Protein AF-0000000081998971 (afdb_homodimer)

InterPro domains:
  IPR010540 Putative ABC-transporter type IV CmpB/TMEM229 [PF06541] (13-150)

Solvent-accessible surface area (backbone atoms only — not comparable to full-atom values): 16836 Å² total; per-residue (Å²): 119,67,49,70,38,73,65,51,72,67,57,51,28,49,54,32,9,53,48,39,46,49,50,43,25,52,51,41,8,50,50,39,26,72,73,66,65,39,67,31,28,48,13,52,46,34,62,64,44,37,57,52,27,10,52,50,40,50,52,51,48,51,49,44,72,71,36,62,87,78,48,53,70,68,58,48,27,51,53,47,32,53,49,49,52,52,49,42,38,53,52,34,52,59,28,45,76,70,64,28,45,75,68,76,31,67,86,49,64,69,38,53,96,23,49,38,45,61,77,46,46,67,56,43,30,54,48,47,44,48,41,46,73,53,47,49,54,47,56,74,33,32,25,40,49,42,61,66,83,63,55,78,75,47,69,76,47,52,82,73,101,119,68,50,71,37,72,65,50,73,66,56,49,28,49,53,30,9,53,50,41,46,48,50,42,25,52,50,41,8,51,49,40,25,71,74,64,63,38,67,32,26,48,13,52,47,34,62,64,44,36,58,52,28,11,52,50,40,51,52,50,47,52,49,43,73,72,35,62,89,78,48,54,70,69,58,48,26,50,53,48,31,53,49,50,51,52,49,41,38,53,51,34,52,59,28,45,76,71,64,28,45,75,68,74,30,69,85,48,66,70,38,54,96,23,50,39,44,59,76,46,46,66,55,43,29,54,47,47,43,46,40,45,72,53,47,48,55,46,56,75,31,30,25,40,50,42,64,67,82,60,55,79,73,45,70,72,48,52,81,75,100

Secondary structure (DSSP, 8-state):
--EEEEPPHHHHHHHHHHHHHHHHHHHHHHHHHHHH--TT-EEEEEHHHHHHHHHHHHHHHHHHHHHTTTS-HHHHHHHHHHHHHHHHHHHHHHHHHTT------TTSTTEETTTEEGGGHHHHHHHHHHIIIIIIHHHHHEEEEE-SSS-HHHHHHTTT-/--EEEEPPHHHHHHHHHHHHHHHHHHHHHHHHHHHH--TT-EEEEEHHHHHHHHHHHHHHHHHHHHHTTTS-HHHHHHHHHHHHHHHHHHHHHHHHHTT------TTSTTEETTTEEGGGHHHHHHHHHHIIIIIIHHHHHEEEEE-SSS-TTHHHHTTT-

Structure (mmCIF, N/CA/C/O backbone):
data_AF-0000000081998971-model_v1
#
loop_
_entity.id
_entity.type
_entity.pdbx_description
1 polymer 'Transmembrane protein 229B'
#
loop_
_atom_site.group_PDB
_atom_site.id
_atom_site.type_symbol
_atom_site.label_atom_id
_atom_site.label_alt_id
_atom_site.label_comp_id
_atom_site.label_asym_id
_atom_site.label_entity_id
_atom_site.label_seq_id
_atom_site.pdbx_PDB_ins_code
_atom_site.Cartn_x
_atom_site.Cartn_y
_atom_site.Cartn_z
_atom_site.occupancy
_atom_site.B_iso_or_equiv
_atom_site.auth_seq_id
_atom_site.auth_comp_id
_atom_site.auth_asym_id
_atom_site.auth_atom_id
_atom_site.pdbx_PDB_model_num
ATOM 1 N N . MET A 1 1 ? -29.149 -12.855 6.176 1 52.45 1 MET A N 1
ATOM 2 C CA . MET A 1 1 ? -28.948 -11.579 5.494 1 52.45 1 MET A CA 1
ATOM 3 C C . MET A 1 1 ? -27.631 -10.938 5.917 1 52.45 1 MET A C 1
ATOM 5 O O . MET A 1 1 ? -27.338 -10.839 7.109 1 52.45 1 MET A O 1
ATOM 9 N N . ALA A 1 2 ? -26.603 -10.798 5.076 1 66.5 2 ALA A N 1
ATOM 10 C CA . ALA A 1 2 ? -25.3 -10.229 5.412 1 66.5 2 ALA A CA 1
ATOM 11 C C . ALA A 1 2 ? -25.438 -8.787 5.892 1 66.5 2 ALA A C 1
ATOM 13 O O . ALA A 1 2 ? -26.21 -8.009 5.326 1 66.5 2 ALA A O 1
ATOM 14 N N . THR A 1 3 ? -25.089 -8.526 7.182 1 82.4 3 THR A N 1
ATOM 15 C CA . THR A 1 3 ? -25.096 -7.162 7.7 1 82.4 3 THR A CA 1
ATOM 16 C C . THR A 1 3 ? -23.764 -6.471 7.42 1 82.4 3 THR A C 1
ATOM 18 O O . THR A 1 3 ? -22.704 -7.093 7.511 1 82.4 3 THR A O 1
ATOM 21 N N . ALA A 1 4 ? -23.822 -5.286 6.92 1 84.6 4 ALA A N 1
ATOM 22 C CA . ALA A 1 4 ? -22.637 -4.483 6.629 1 84.6 4 ALA A CA 1
ATOM 23 C C . ALA A 1 4 ? -22.281 -3.584 7.81 1 84.6 4 ALA A C 1
ATOM 25 O O . ALA A 1 4 ? -23.138 -2.87 8.335 1 84.6 4 ALA A O 1
ATOM 26 N N . HIS A 1 5 ? -21.036 -3.735 8.315 1 89.32 5 HIS A N 1
ATOM 27 C CA . HIS A 1 5 ? -20.544 -2.956 9.445 1 89.32 5 HIS A CA 1
ATOM 28 C C . HIS A 1 5 ? -19.395 -2.045 9.027 1 89.32 5 HIS A C 1
ATOM 30 O O . HIS A 1 5 ? -18.635 -2.376 8.114 1 89.32 5 HIS A O 1
ATOM 36 N N . PRO A 1 6 ? -19.351 -0.887 9.744 1 90.14 6 PRO A N 1
ATOM 37 C CA . PRO A 1 6 ? -18.186 -0.042 9.474 1 90.14 6 PRO A CA 1
ATOM 38 C C . PRO A 1 6 ? -16.865 -0.739 9.791 1 90.14 6 PRO A C 1
ATOM 40 O O . PRO A 1 6 ? -16.836 -1.684 10.584 1 90.14 6 PRO A O 1
ATOM 43 N N . LEU A 1 7 ? -15.84 -0.226 9.147 1 93.05 7 LEU A N 1
ATOM 44 C CA . LEU A 1 7 ? -14.528 -0.829 9.354 1 93.05 7 LEU A CA 1
ATOM 45 C C . LEU A 1 7 ? -14.041 -0.593 10.78 1 93.05 7 LEU A C 1
ATOM 47 O O . LEU A 1 7 ? -14.3 0.463 11.362 1 93.05 7 LEU A O 1
ATOM 51 N N . SER A 1 8 ? -13.402 -1.594 11.298 1 94.36 8 SER A N 1
ATOM 52 C CA . SER A 1 8 ? -12.804 -1.463 12.623 1 94.36 8 SER A CA 1
ATOM 53 C C . SER A 1 8 ? -11.677 -0.436 12.622 1 94.36 8 SER A C 1
ATOM 55 O O . SER A 1 8 ? -11.195 -0.036 11.56 1 94.36 8 SER A O 1
ATOM 57 N N . LEU A 1 9 ? -11.288 -0.007 13.837 1 95.98 9 LEU A N 1
ATOM 58 C CA . LEU A 1 9 ? -10.2 0.949 14.008 1 95.98 9 LEU A CA 1
ATOM 59 C C . LEU A 1 9 ? -8.9 0.403 13.426 1 95.98 9 LEU A C 1
ATOM 61 O O . LEU A 1 9 ? -8.149 1.135 12.779 1 95.98 9 LEU A O 1
ATOM 65 N N . LEU A 1 10 ? -8.633 -0.845 13.602 1 95.44 10 LEU A N 1
ATOM 66 C CA . LEU A 1 10 ? -7.402 -1.476 13.138 1 95.44 10 LEU A CA 1
ATOM 67 C C . LEU A 1 10 ? -7.373 -1.555 11.616 1 95.44 10 LEU A C 1
ATOM 69 O O . LEU A 1 10 ? -6.325 -1.351 10.999 1 95.44 10 LEU A O 1
ATOM 73 N N . CYS A 1 11 ? -8.506 -1.827 11.019 1 95.26 11 CYS A N 1
ATOM 74 C CA . CYS A 1 11 ? -8.59 -1.89 9.564 1 95.26 11 CYS A CA 1
ATOM 75 C C . CYS A 1 11 ? -8.349 -0.518 8.945 1 95.26 11 CYS A C 1
ATOM 77 O O . CYS A 1 11 ? -7.64 -0.4 7.944 1 95.26 11 CYS A O 1
ATOM 79 N N . ARG A 1 12 ? -8.922 0.464 9.615 1 97.54 12 ARG A N 1
ATOM 80 C CA . ARG A 1 12 ? -8.712 1.815 9.106 1 97.54 12 ARG A CA 1
ATOM 81 C C . ARG A 1 12 ? -7.258 2.244 9.271 1 97.54 12 ARG A C 1
ATOM 83 O O . ARG A 1 12 ? -6.683 2.865 8.375 1 97.54 12 ARG A O 1
ATOM 90 N N . TRP A 1 13 ? -6.675 1.865 10.395 1 98.27 13 TRP A N 1
ATOM 91 C CA . TRP A 1 13 ? -5.258 2.126 10.63 1 98.27 13 TRP A CA 1
ATOM 92 C C . TRP A 1 13 ? -4.403 1.523 9.521 1 98.27 13 TRP A C 1
ATOM 94 O O . TRP A 1 13 ? -3.49 2.175 9.008 1 98.27 13 TRP A O 1
ATOM 104 N N . TYR A 1 14 ? -4.71 0.34 9.197 1 97.55 14 TYR A N 1
ATOM 105 C CA . TYR A 1 14 ? -3.963 -0.384 8.175 1 97.55 14 TYR A CA 1
ATOM 106 C C . TYR A 1 14 ? -4.108 0.287 6.815 1 97.55 14 TYR A C 1
ATOM 108 O O . TYR A 1 14 ? -3.132 0.415 6.071 1 97.55 14 TYR A O 1
ATOM 116 N N . ILE A 1 15 ? -5.308 0.72 6.474 1 97.12 15 ILE A N 1
ATOM 117 C CA . ILE A 1 15 ? -5.558 1.373 5.194 1 97.12 15 ILE A CA 1
ATOM 118 C C . ILE A 1 15 ? -4.768 2.678 5.117 1 97.12 15 ILE A C 1
ATOM 120 O O . ILE A 1 15 ? -4.151 2.978 4.092 1 97.12 15 ILE A O 1
ATOM 124 N N . TYR A 1 16 ? -4.724 3.413 6.199 1 98.35 16 TYR A N 1
ATOM 125 C CA . TYR A 1 16 ? -3.954 4.652 6.219 1 98.35 16 TYR A CA 1
ATOM 126 C C . TYR A 1 16 ? -2.462 4.369 6.097 1 98.35 16 TYR A C 1
ATOM 128 O O . TYR A 1 16 ? -1.745 5.079 5.388 1 98.35 16 TYR A O 1
ATOM 136 N N . ALA A 1 17 ? -2.056 3.315 6.72 1 97.96 17 ALA A N 1
ATOM 137 C CA . ALA A 1 17 ? -0.645 2.938 6.705 1 97.96 17 ALA A CA 1
ATOM 138 C C . ALA A 1 17 ? -0.19 2.574 5.294 1 97.96 17 ALA A C 1
ATOM 140 O O . ALA A 1 17 ? 0.837 3.066 4.82 1 97.96 17 ALA A O 1
ATOM 141 N N . ILE A 1 18 ? -0.954 1.816 4.626 1 96.83 18 ILE A N 1
ATOM 142 C CA . ILE A 1 18 ? -0.512 1.316 3.329 1 96.83 18 ILE A CA 1
ATOM 143 C C . ILE A 1 18 ? -0.596 2.431 2.289 1 96.83 18 ILE A C 1
ATOM 145 O O . ILE A 1 18 ? 0.202 2.474 1.35 1 96.83 18 ILE A O 1
ATOM 149 N N . HIS A 1 19 ? -1.499 3.362 2.476 1 97.4 19 HIS A N 1
ATOM 150 C CA . HIS A 1 19 ? -1.554 4.489 1.553 1 97.4 19 HIS A CA 1
ATOM 151 C C . HIS A 1 19 ? -0.406 5.462 1.801 1 97.4 19 HIS A C 1
ATOM 153 O O . HIS A 1 19 ? 0.086 6.1 0.868 1 97.4 19 HIS A O 1
ATOM 159 N N . GLY A 1 20 ? -0.098 5.621 3.083 1 96.25 20 GLY A N 1
ATOM 160 C CA . GLY A 1 20 ? 1.118 6.369 3.357 1 96.25 20 GLY A CA 1
ATOM 161 C C . GLY A 1 20 ? 2.353 5.75 2.729 1 96.25 20 GLY A C 1
ATOM 162 O O . GLY A 1 20 ? 3.16 6.449 2.114 1 96.25 20 GLY A O 1
ATOM 163 N N . TYR A 1 21 ? 2.421 4.427 2.85 1 94.99 21 TYR A N 1
ATOM 164 C CA . TYR A 1 21 ? 3.484 3.654 2.217 1 94.99 21 TYR A CA 1
ATOM 165 C C . TYR A 1 21 ? 3.515 3.9 0.713 1 94.99 21 TYR A C 1
ATOM 167 O O . TYR A 1 21 ? 4.577 4.158 0.142 1 94.99 21 TYR A O 1
ATOM 175 N N . PHE A 1 22 ? 2.423 3.812 0.187 1 95.7 22 PHE A N 1
ATOM 176 C CA . PHE A 1 22 ? 2.265 3.979 -1.253 1 95.7 22 PHE A CA 1
ATOM 177 C C . PHE A 1 22 ? 2.718 5.367 -1.691 1 95.7 22 PHE A C 1
ATOM 179 O O . PHE A 1 22 ? 3.468 5.504 -2.659 1 95.7 22 PHE A O 1
ATOM 186 N N . SER A 1 23 ? 2.304 6.36 -0.956 1 95.6 23 SER A N 1
ATOM 187 C CA . SER A 1 23 ? 2.645 7.736 -1.304 1 95.6 23 SER A CA 1
ATOM 188 C C . SER A 1 23 ? 4.146 7.978 -1.196 1 95.6 23 SER A C 1
ATOM 190 O O . SER A 1 23 ? 4.732 8.663 -2.038 1 95.6 23 SER A O 1
ATOM 192 N N . GLU A 1 24 ? 4.713 7.412 -0.195 1 95.43 24 GLU A N 1
ATOM 193 C CA . GLU A 1 24 ? 6.149 7.595 -0.003 1 95.43 24 GLU A CA 1
ATOM 194 C C . GLU A 1 24 ? 6.945 6.922 -1.118 1 95.43 24 GLU A C 1
ATOM 196 O O . GLU A 1 24 ? 7.876 7.514 -1.667 1 95.43 24 GLU A O 1
ATOM 201 N N . VAL A 1 25 ? 6.595 5.748 -1.458 1 94.78 25 VAL A N 1
ATOM 202 C CA . VAL A 1 25 ? 7.283 5.02 -2.519 1 94.78 25 VAL A CA 1
ATOM 203 C C . VAL A 1 25 ? 7.116 5.758 -3.845 1 94.78 25 VAL A C 1
ATOM 205 O O . VAL A 1 25 ? 8.082 5.93 -4.593 1 94.78 25 VAL A O 1
ATOM 208 N N . MET A 1 26 ? 5.91 6.221 -4.087 1 94.72 26 MET A N 1
ATOM 209 C CA . MET A 1 26 ? 5.657 6.959 -5.322 1 94.72 26 MET A CA 1
ATOM 210 C C . MET A 1 26 ? 6.484 8.239 -5.37 1 94.72 26 MET A C 1
ATOM 212 O O . MET A 1 26 ? 7.039 8.585 -6.413 1 94.72 26 MET A O 1
ATOM 216 N N . PHE A 1 27 ? 6.551 8.895 -4.278 1 94.38 27 PHE A N 1
ATOM 217 C CA . PHE A 1 27 ? 7.293 10.148 -4.203 1 94.38 27 PHE A CA 1
ATOM 218 C C . PHE A 1 27 ? 8.778 9.913 -4.45 1 94.38 27 PHE A C 1
ATOM 220 O O . PHE A 1 27 ? 9.385 10.577 -5.293 1 94.38 27 PHE A O 1
ATOM 227 N N . THR A 1 28 ? 9.357 8.965 -3.746 1 94.05 28 THR A N 1
ATOM 228 C CA . THR A 1 28 ? 10.789 8.718 -3.872 1 94.05 28 THR A CA 1
ATOM 229 C C . THR A 1 28 ? 11.115 8.105 -5.231 1 94.05 28 THR A C 1
ATOM 231 O O . THR A 1 28 ? 12.189 8.346 -5.785 1 94.05 28 THR A O 1
ATOM 234 N N . ALA A 1 29 ? 10.246 7.296 -5.789 1 94.52 29 ALA A N 1
ATOM 235 C CA . ALA A 1 29 ? 10.448 6.734 -7.122 1 94.52 29 ALA A CA 1
ATOM 236 C C . ALA A 1 29 ? 10.481 7.832 -8.181 1 94.52 29 ALA A C 1
ATOM 238 O O . ALA A 1 29 ? 11.33 7.814 -9.076 1 94.52 29 ALA A O 1
ATOM 239 N N . THR A 1 30 ? 9.577 8.769 -8.058 1 92.16 30 THR A N 1
ATOM 240 C CA . THR A 1 30 ? 9.519 9.882 -9 1 92.16 30 THR A CA 1
ATOM 241 C C . THR A 1 30 ? 10.775 10.742 -8.899 1 92.16 30 THR A C 1
ATOM 243 O O . THR A 1 30 ? 11.312 11.187 -9.916 1 92.16 30 THR A O 1
ATOM 246 N N . TRP A 1 31 ? 11.168 10.877 -7.678 1 88.42 31 TRP A N 1
ATOM 247 C CA . TRP A 1 31 ? 12.379 11.664 -7.469 1 88.42 31 TRP A CA 1
ATOM 248 C C . TRP A 1 31 ? 13.59 10.974 -8.089 1 88.42 31 TRP A C 1
ATOM 250 O O . TRP A 1 31 ? 14.417 11.621 -8.737 1 88.42 31 TRP A O 1
ATOM 260 N N . THR A 1 32 ? 13.667 9.675 -7.932 1 87.55 32 THR A N 1
ATOM 261 C CA . THR A 1 32 ? 14.765 8.903 -8.503 1 87.55 32 THR A CA 1
ATOM 262 C C . THR A 1 32 ? 14.718 8.944 -10.028 1 87.55 32 THR A C 1
ATOM 264 O O . THR A 1 32 ? 15.758 9.022 -10.684 1 87.55 32 THR A O 1
ATOM 267 N N . PHE A 1 33 ? 13.575 8.885 -10.59 1 89.47 33 PHE A N 1
ATOM 268 C CA . PHE A 1 33 ? 13.412 8.949 -12.038 1 89.47 33 PHE A CA 1
ATOM 269 C C . PHE A 1 33 ? 13.842 10.31 -12.572 1 89.47 33 PHE A C 1
ATOM 271 O O . PHE A 1 33 ? 14.562 10.392 -13.569 1 89.47 33 PHE A O 1
ATOM 278 N N . ILE A 1 34 ? 13.479 11.39 -11.94 1 87.82 34 ILE A N 1
ATOM 279 C CA . ILE A 1 34 ? 13.73 12.745 -12.418 1 87.82 34 ILE A CA 1
ATOM 280 C C . ILE A 1 34 ? 15.215 13.073 -12.282 1 87.82 34 ILE A C 1
ATOM 282 O O . ILE A 1 34 ? 15.813 13.66 -13.187 1 87.82 34 ILE A O 1
ATOM 286 N N . VAL A 1 35 ? 15.829 12.636 -11.212 1 87.17 35 VAL A N 1
ATOM 287 C CA . VAL A 1 35 ? 17.203 13.029 -10.916 1 87.17 35 VAL A CA 1
ATOM 288 C C . VAL A 1 35 ? 18.174 12.083 -11.619 1 87.17 35 VAL A C 1
ATOM 290 O O . VAL A 1 35 ? 19.134 12.527 -12.253 1 87.17 35 VAL A O 1
ATOM 293 N N . ASP A 1 36 ? 17.834 10.775 -11.605 1 89.38 36 ASP A N 1
ATOM 294 C CA . ASP A 1 36 ? 18.788 9.788 -12.101 1 89.38 36 ASP A CA 1
ATOM 295 C C . ASP A 1 36 ? 18.363 9.25 -13.466 1 89.38 36 ASP A C 1
ATOM 297 O O . ASP A 1 36 ? 19.11 8.508 -14.106 1 89.38 36 ASP A O 1
ATOM 301 N N . ARG A 1 37 ? 17.179 9.622 -13.92 1 89.65 37 ARG A N 1
ATOM 302 C CA . ARG A 1 37 ? 16.628 9.127 -15.178 1 89.65 37 ARG A CA 1
ATOM 303 C C . ARG A 1 37 ? 16.679 7.604 -15.235 1 89.65 37 ARG A C 1
ATOM 305 O O . ARG A 1 37 ? 17.079 7.029 -16.25 1 89.65 37 ARG A O 1
ATOM 312 N N . ASP A 1 38 ? 16.502 7.087 -14.129 1 88.33 38 ASP A N 1
ATOM 313 C CA . ASP A 1 38 ? 16.5 5.633 -14.008 1 88.33 38 ASP A CA 1
ATOM 314 C C . ASP A 1 38 ? 15.124 5.056 -14.335 1 88.33 38 ASP A C 1
ATOM 316 O O . ASP A 1 38 ? 14.152 5.313 -13.622 1 88.33 38 ASP A O 1
ATOM 320 N N . TRP A 1 39 ? 15.035 4.252 -15.316 1 89.8 39 TRP A N 1
ATOM 321 C CA . TRP A 1 39 ? 13.779 3.716 -15.831 1 89.8 39 TRP A CA 1
ATOM 322 C C . TRP A 1 39 ? 13.244 2.614 -14.922 1 89.8 39 TRP A C 1
ATOM 324 O O . TRP A 1 39 ? 12.114 2.153 -15.095 1 89.8 39 TRP A O 1
ATOM 334 N N . LYS A 1 40 ? 13.933 2.263 -13.927 1 90.78 40 LYS A N 1
ATOM 335 C CA . LYS A 1 40 ? 13.455 1.249 -12.99 1 90.78 40 LYS A CA 1
ATOM 336 C C . LYS A 1 40 ? 12.426 1.833 -12.027 1 90.78 40 LYS A C 1
ATOM 338 O O . LYS A 1 40 ? 11.682 1.091 -11.381 1 90.78 40 LYS A O 1
ATOM 343 N N . PHE A 1 41 ? 12.38 3.183 -11.868 1 93.7 41 PHE A N 1
ATOM 344 C CA . PHE A 1 41 ? 11.387 3.869 -11.05 1 93.7 41 PHE A CA 1
ATOM 345 C C . PHE A 1 41 ? 11.313 3.252 -9.658 1 93.7 41 PHE A C 1
ATOM 347 O O . PHE A 1 41 ? 10.228 2.922 -9.176 1 93.7 41 PHE A O 1
ATOM 354 N N . GLN A 1 42 ? 12.428 3.212 -9.016 1 94.3 42 GLN A N 1
ATOM 355 C CA . GLN A 1 42 ? 12.479 2.583 -7.701 1 94.3 42 GLN A CA 1
ATOM 356 C C . GLN A 1 42 ? 12.19 3.595 -6.596 1 94.3 42 GLN A C 1
ATOM 358 O O . GLN A 1 42 ? 12.641 4.741 -6.662 1 94.3 42 GLN A O 1
ATOM 363 N N . GLY A 1 43 ? 11.389 3.187 -5.697 1 95.34 43 GLY A N 1
ATOM 364 C CA . GLY A 1 43 ? 11.095 3.95 -4.495 1 95.34 43 GLY A CA 1
ATOM 365 C C . GLY A 1 43 ? 11.509 3.239 -3.22 1 95.34 43 GLY A C 1
ATOM 366 O O . GLY A 1 43 ? 11.604 2.01 -3.192 1 95.34 43 GLY A O 1
ATOM 367 N N . VAL A 1 44 ? 11.779 4.039 -2.24 1 94.88 44 VAL A N 1
ATOM 368 C CA . VAL A 1 44 ? 12.271 3.494 -0.98 1 94.88 44 VAL A CA 1
ATOM 369 C C . VAL A 1 44 ? 11.387 3.97 0.17 1 94.88 44 VAL A C 1
ATOM 371 O O . VAL A 1 44 ? 10.933 5.117 0.178 1 94.88 44 VAL A O 1
ATOM 374 N N . THR A 1 45 ? 11.099 3.075 1.04 1 95.71 45 THR A N 1
ATOM 375 C CA . THR A 1 45 ? 10.429 3.41 2.292 1 95.71 45 THR A CA 1
ATOM 376 C C . THR A 1 45 ? 10.892 2.49 3.417 1 95.71 45 THR A C 1
ATOM 378 O O . THR A 1 45 ? 11.748 1.627 3.207 1 95.71 45 THR A O 1
ATOM 381 N N . SER A 1 46 ? 10.463 2.802 4.607 1 95.69 46 SER A N 1
ATOM 382 C CA . SER A 1 46 ? 10.881 2.052 5.786 1 95.69 46 SER A CA 1
ATOM 383 C C . SER A 1 46 ? 9.686 1.421 6.492 1 95.69 46 SER A C 1
ATOM 385 O O . SER A 1 46 ? 8.567 1.931 6.407 1 95.69 46 SER A O 1
ATOM 387 N N . ILE A 1 47 ? 9.929 0.337 7.2 1 94.81 47 ILE A N 1
ATOM 388 C CA . ILE A 1 47 ? 8.878 -0.307 7.981 1 94.81 47 ILE A CA 1
ATOM 389 C C . ILE A 1 47 ? 8.348 0.664 9.034 1 94.81 47 ILE A C 1
ATOM 391 O O . ILE A 1 47 ? 7.159 0.649 9.358 1 94.81 47 ILE A O 1
ATOM 395 N N . TRP A 1 48 ? 9.168 1.558 9.492 1 95.7 48 TRP A N 1
ATOM 396 C CA . TRP A 1 48 ? 8.749 2.552 10.475 1 95.7 48 TRP A CA 1
ATOM 397 C C . TRP A 1 48 ? 7.668 3.462 9.903 1 95.7 48 TRP A C 1
ATOM 399 O O . TRP A 1 48 ? 6.804 3.948 10.636 1 95.7 48 TRP A O 1
ATOM 409 N N . ALA A 1 49 ? 7.714 3.599 8.627 1 96.07 49 ALA A N 1
ATOM 410 C CA . ALA A 1 49 ? 6.766 4.484 7.955 1 96.07 49 ALA A CA 1
ATOM 411 C C . ALA A 1 49 ? 5.34 3.954 8.076 1 96.07 49 ALA A C 1
ATOM 413 O O . ALA A 1 49 ? 4.383 4.731 8.112 1 96.07 49 ALA A O 1
ATOM 414 N N . LEU A 1 50 ? 5.211 2.648 8.173 1 95.77 50 LEU A N 1
ATOM 415 C CA . LEU A 1 50 ? 3.888 2.055 8.33 1 95.77 50 LEU A CA 1
ATOM 416 C C . LEU A 1 50 ? 3.218 2.551 9.607 1 95.77 50 LEU A C 1
ATOM 418 O O . LEU A 1 50 ? 2.058 2.967 9.583 1 95.77 50 LEU A O 1
ATOM 422 N N . PHE A 1 51 ? 3.955 2.601 10.681 1 96.4 51 PHE A N 1
ATOM 423 C CA . PHE A 1 51 ? 3.43 3.02 11.975 1 96.4 51 PHE A CA 1
ATOM 424 C C . PHE A 1 51 ? 3.196 4.525 12.002 1 96.4 51 PHE A C 1
ATOM 426 O O . PHE A 1 51 ? 2.189 4.992 12.539 1 96.4 51 PHE A O 1
ATOM 433 N N . ILE A 1 52 ? 4.078 5.196 11.35 1 98.01 52 ILE A N 1
ATOM 434 C CA . ILE A 1 52 ? 3.998 6.653 11.334 1 98.01 52 ILE A CA 1
ATOM 435 C C . ILE A 1 52 ? 2.767 7.093 10.545 1 98.01 52 ILE A C 1
ATOM 437 O O . ILE A 1 52 ? 1.951 7.873 11.041 1 98.01 52 ILE A O 1
ATOM 441 N N . TYR A 1 53 ? 2.574 6.532 9.431 1 98.05 53 TYR A N 1
ATOM 442 C CA . TYR A 1 53 ? 1.48 6.946 8.559 1 98.05 53 TYR A CA 1
ATOM 443 C C . TYR A 1 53 ? 0.144 6.426 9.075 1 98.05 53 TYR A C 1
ATOM 445 O O . TYR A 1 53 ? -0.878 7.107 8.967 1 98.05 53 TYR A O 1
ATOM 453 N N . GLY A 1 54 ? 0.127 5.168 9.587 1 98.29 54 GLY A N 1
ATOM 454 C CA . GLY A 1 54 ? -1.109 4.638 10.14 1 98.29 54 GLY A CA 1
ATOM 455 C C . GLY A 1 54 ? -1.665 5.48 11.273 1 98.29 54 GLY A C 1
ATOM 456 O O . GLY A 1 54 ? -2.84 5.853 11.258 1 98.29 54 GLY A O 1
ATOM 457 N N . THR A 1 55 ? -0.778 5.849 12.2 1 98.31 55 THR A N 1
ATOM 458 C CA . THR A 1 55 ? -1.201 6.626 13.36 1 98.31 55 THR A CA 1
ATOM 459 C C . THR A 1 55 ? -1.537 8.059 12.957 1 98.31 55 THR A C 1
ATOM 461 O O . THR A 1 55 ? -2.538 8.618 13.41 1 98.31 55 THR A O 1
ATOM 464 N N . ALA A 1 56 ? -0.708 8.62 12.106 1 98.45 56 ALA A N 1
ATOM 465 C CA . ALA A 1 56 ? -0.997 9.97 11.627 1 98.45 56 ALA A CA 1
ATOM 466 C C . ALA A 1 56 ? -2.341 10.02 10.907 1 98.45 56 ALA A C 1
ATOM 468 O O . ALA A 1 56 ? -3.109 10.97 11.078 1 98.45 56 ALA A O 1
ATOM 469 N N . GLY A 1 57 ? -2.588 8.967 10.092 1 98.41 57 GLY A N 1
ATOM 470 C CA . GLY A 1 57 ? -3.854 8.904 9.38 1 98.41 57 GLY A CA 1
ATOM 471 C C . GLY A 1 57 ? -5.058 8.881 10.303 1 98.41 57 GLY A C 1
ATOM 472 O O . GLY A 1 57 ? -6.069 9.531 10.03 1 98.41 57 GLY A O 1
ATOM 473 N N . LEU A 1 58 ? -4.962 8.159 11.372 1 98.3 58 LEU A N 1
ATOM 474 C CA . LEU A 1 58 ? -6.06 8.089 12.33 1 98.3 58 LEU A CA 1
ATOM 475 C C . LEU A 1 58 ? -6.287 9.443 12.995 1 98.3 58 LEU A C 1
ATOM 477 O O . LEU A 1 58 ? -7.432 9.848 13.212 1 98.3 58 LEU A O 1
ATOM 481 N N . VAL A 1 59 ? -5.23 10.142 13.342 1 98.46 59 VAL A N 1
ATOM 482 C CA . VAL A 1 59 ? -5.349 11.446 13.984 1 98.46 59 VAL A CA 1
ATOM 483 C C . VAL A 1 59 ? -5.973 12.446 13.013 1 98.46 59 VAL A C 1
ATOM 485 O O . VAL A 1 59 ? -6.862 13.214 13.39 1 98.46 59 VAL A O 1
ATOM 488 N N . VAL A 1 60 ? -5.516 12.408 11.791 1 98.56 60 VAL A N 1
ATOM 489 C CA . VAL A 1 60 ? -6.058 13.325 10.794 1 98.56 60 VAL A CA 1
ATOM 490 C C . VAL A 1 60 ? -7.538 13.026 10.567 1 98.56 60 VAL A C 1
ATOM 492 O O . VAL A 1 60 ? -8.338 13.942 10.36 1 98.56 60 VAL A O 1
ATOM 495 N N . GLU A 1 61 ? -7.897 11.736 10.538 1 98.36 61 GLU A N 1
ATOM 496 C CA . GLU A 1 61 ? -9.31 11.379 10.467 1 98.36 61 GLU A CA 1
ATOM 497 C C . GLU A 1 61 ? -10.099 12.018 11.607 1 98.36 61 GLU A C 1
ATOM 499 O O . GLU A 1 61 ? -11.186 12.558 11.391 1 98.36 61 GLU A O 1
ATOM 504 N N . GLY A 1 62 ? -9.563 11.917 12.819 1 98.06 62 GLY A N 1
ATOM 505 C CA . GLY A 1 62 ? -10.204 12.55 13.96 1 98.06 62 GLY A CA 1
ATOM 506 C C . GLY A 1 62 ? -10.358 14.051 13.801 1 98.06 62 GLY A C 1
ATOM 507 O O . GLY A 1 62 ? -11.406 14.61 14.129 1 98.06 62 GLY A O 1
ATOM 508 N N . LEU A 1 63 ? -9.333 14.696 13.341 1 98.02 63 LEU A N 1
ATOM 509 C CA . LEU A 1 63 ? -9.383 16.135 13.102 1 98.02 63 LEU A CA 1
ATOM 510 C C . LEU A 1 63 ? -10.429 16.474 12.044 1 98.02 63 LEU A C 1
ATOM 512 O O . LEU A 1 63 ? -11.149 17.466 12.174 1 98.02 63 LEU A O 1
ATOM 516 N N . TYR A 1 64 ? -10.415 15.633 10.996 1 97.6 64 TYR A N 1
ATOM 517 C CA . TYR A 1 64 ? -11.419 15.814 9.953 1 97.6 64 TYR A CA 1
ATOM 518 C C . TYR A 1 64 ? -12.825 15.783 10.538 1 97.6 64 TYR A C 1
ATOM 520 O O . TYR A 1 64 ? -13.64 16.666 10.259 1 97.6 64 TYR A O 1
ATOM 528 N N . MET A 1 65 ? -13.092 14.778 11.377 1 96.86 65 MET A N 1
ATOM 529 C CA . MET A 1 65 ? -14.426 14.624 11.95 1 96.86 65 MET A CA 1
ATOM 530 C C . MET A 1 65 ? -14.766 15.798 12.861 1 96.86 65 MET A C 1
ATOM 532 O O . MET A 1 65 ? -15.919 16.228 12.923 1 96.86 65 MET A O 1
ATOM 536 N N . LEU A 1 66 ? -13.781 16.389 13.48 1 97.07 66 LEU A N 1
ATOM 537 C CA . LEU A 1 66 ? -13.979 17.474 14.434 1 97.07 66 LEU A CA 1
ATOM 538 C C . LEU A 1 66 ? -14.158 18.806 13.712 1 97.07 66 LEU A C 1
ATOM 540 O O . LEU A 1 66 ? -14.932 19.658 14.154 1 97.07 66 LEU A O 1
ATOM 544 N N . LEU A 1 67 ? -13.567 18.958 12.545 1 97.44 67 LEU A N 1
ATOM 545 C CA . LEU A 1 67 ? -13.415 20.298 11.989 1 97.44 67 LEU A CA 1
ATOM 546 C C . LEU A 1 67 ? -14.247 20.458 10.721 1 97.44 67 LEU A C 1
ATOM 548 O O . LEU A 1 67 ? -14.495 21.58 10.275 1 97.44 67 LEU A O 1
ATOM 552 N N . ARG A 1 68 ? -14.619 19.365 10.134 1 94.21 68 ARG A N 1
ATOM 553 C CA . ARG A 1 68 ? -15.215 19.393 8.802 1 94.21 68 ARG A CA 1
ATOM 554 C C . ARG A 1 68 ? -16.444 20.295 8.771 1 94.21 68 ARG A C 1
ATOM 556 O O . ARG A 1 68 ? -16.74 20.914 7.747 1 94.21 68 ARG A O 1
ATOM 563 N N . ALA A 1 69 ? -17.155 20.506 9.833 1 94.33 69 ALA A N 1
ATOM 564 C CA . ALA A 1 69 ? -18.4 21.27 9.862 1 94.33 69 ALA A CA 1
ATOM 565 C C . ALA A 1 69 ? -18.125 22.76 10.049 1 94.33 69 ALA A C 1
ATOM 567 O O . ALA A 1 69 ? -18.97 23.598 9.728 1 94.33 69 ALA A O 1
ATOM 568 N N . HIS A 1 70 ? -16.957 23.175 10.381 1 95.81 70 HIS A N 1
ATOM 569 C CA . HIS A 1 70 ? -16.772 24.539 10.863 1 95.81 70 HIS A CA 1
ATOM 570 C C . HIS A 1 70 ? -15.682 25.259 10.076 1 95.81 70 HIS A C 1
ATOM 572 O O . HIS A 1 70 ? -15.631 26.491 10.063 1 95.81 70 HIS A O 1
ATOM 578 N N . LEU A 1 71 ? -14.814 24.542 9.508 1 97.25 71 LEU A N 1
ATOM 579 C CA . LEU A 1 71 ? -13.653 25.172 8.889 1 97.25 71 LEU A CA 1
ATOM 580 C C . LEU A 1 71 ? -13.596 24.86 7.397 1 97.25 71 LEU A C 1
ATOM 582 O O . LEU A 1 71 ? -14.017 23.784 6.967 1 97.25 71 LEU A O 1
ATOM 586 N N . SER A 1 72 ? -13.044 25.75 6.702 1 97.39 72 SER A N 1
ATOM 587 C CA . SER A 1 72 ? -12.874 25.57 5.264 1 97.39 72 SER A CA 1
ATOM 588 C C . SER A 1 72 ? -11.776 24.556 4.96 1 97.39 72 SER A C 1
ATOM 590 O O . SER A 1 72 ? -10.994 24.197 5.842 1 97.39 72 SER A O 1
ATOM 592 N N . LEU A 1 73 ? -11.743 24.151 3.737 1 96.88 73 LEU A N 1
ATOM 593 C CA . LEU A 1 73 ? -10.775 23.153 3.295 1 96.88 73 LEU A CA 1
ATOM 594 C C . LEU A 1 73 ? -9.349 23.664 3.468 1 96.88 73 LEU A C 1
ATOM 596 O O . LEU A 1 73 ? -8.466 22.919 3.901 1 96.88 73 LEU A O 1
ATOM 600 N N . LEU A 1 74 ? -9.126 24.912 3.149 1 96.97 74 LEU A N 1
ATOM 601 C CA . LEU A 1 74 ? -7.788 25.49 3.212 1 96.97 74 LEU A CA 1
ATOM 602 C C . LEU A 1 74 ? -7.298 25.572 4.653 1 96.97 74 LEU A C 1
ATOM 604 O O . LEU A 1 74 ? -6.133 25.279 4.936 1 96.97 74 LEU A O 1
ATOM 608 N N . THR A 1 75 ? -8.196 25.941 5.541 1 97.8 75 THR A N 1
ATOM 609 C CA . THR A 1 75 ? -7.835 26.04 6.95 1 97.8 75 THR A CA 1
ATOM 610 C C . THR A 1 75 ? -7.551 24.66 7.535 1 97.8 75 THR A C 1
ATOM 612 O O . THR A 1 75 ? -6.592 24.485 8.29 1 97.8 75 THR A O 1
ATOM 615 N N . ARG A 1 76 ? -8.35 23.735 7.112 1 98.08 76 ARG A N 1
ATOM 616 C CA . ARG A 1 76 ? -8.117 22.375 7.589 1 98.08 76 ARG A CA 1
ATOM 617 C C . ARG A 1 76 ? -6.787 21.835 7.074 1 98.08 76 ARG A C 1
ATOM 619 O O . ARG A 1 76 ? -6.042 21.195 7.818 1 98.08 76 ARG A O 1
ATOM 626 N N . GLY A 1 77 ? -6.501 22.125 5.824 1 98.19 77 GLY A N 1
ATOM 627 C CA . GLY A 1 77 ? -5.225 21.715 5.26 1 98.19 77 GLY A CA 1
ATOM 628 C C . GLY A 1 77 ? -4.033 22.266 6.02 1 98.19 77 GLY A C 1
ATOM 629 O O . GLY A 1 77 ? -3.031 21.571 6.201 1 98.19 77 GLY A O 1
ATOM 630 N N . THR A 1 78 ? -4.193 23.506 6.457 1 98.4 78 THR A N 1
ATOM 631 C CA . THR A 1 78 ? -3.123 24.143 7.218 1 98.4 78 THR A CA 1
ATOM 632 C C . THR A 1 78 ? -2.949 23.467 8.575 1 98.4 78 THR A C 1
ATOM 634 O O . THR A 1 78 ? -1.823 23.209 9.006 1 98.4 78 THR A O 1
ATOM 637 N N . ILE A 1 79 ? -4.033 23.137 9.187 1 98.46 79 ILE A N 1
ATOM 638 C CA . ILE A 1 79 ? -3.992 22.477 10.487 1 98.46 79 ILE A CA 1
ATOM 639 C C . ILE A 1 79 ? -3.379 21.086 10.341 1 98.46 79 ILE A C 1
ATOM 641 O O . ILE A 1 79 ? -2.537 20.684 11.149 1 98.46 79 ILE A O 1
ATOM 645 N N . TYR A 1 80 ? -3.804 20.344 9.259 1 98.65 80 TYR A N 1
ATOM 646 C CA . TYR A 1 80 ? -3.22 19.033 8.996 1 98.65 80 TYR A CA 1
ATOM 647 C C . TYR A 1 80 ? -1.709 19.132 8.825 1 98.65 80 TYR A C 1
ATOM 649 O O . TYR A 1 80 ? -0.962 18.314 9.365 1 98.65 80 TYR A O 1
ATOM 657 N N . THR A 1 81 ? -1.294 20.124 8.076 1 98.52 81 THR A N 1
ATOM 658 C CA . THR A 1 81 ? 0.122 20.284 7.763 1 98.52 81 THR A CA 1
ATOM 659 C C . THR A 1 81 ? 0.928 20.562 9.029 1 98.52 81 THR A C 1
ATOM 661 O O . THR A 1 81 ? 2.011 20.005 9.216 1 98.52 81 THR A O 1
ATOM 664 N N . LEU A 1 82 ? 0.397 21.391 9.866 1 98.34 82 LEU A N 1
ATOM 665 C CA . LEU A 1 82 ? 1.062 21.687 11.131 1 98.34 82 LEU A CA 1
ATOM 666 C C . LEU A 1 82 ? 1.18 20.432 11.99 1 98.34 82 LEU A C 1
ATOM 668 O O . LEU A 1 82 ? 2.236 20.169 12.569 1 98.34 82 LEU A O 1
ATOM 672 N N . PHE A 1 83 ? 0.118 19.697 12.075 1 98.63 83 PHE A N 1
ATOM 673 C CA . PHE A 1 83 ? 0.152 18.443 12.818 1 98.63 83 PHE A CA 1
ATOM 674 C C . PHE A 1 83 ? 1.197 17.498 12.237 1 98.63 83 PHE A C 1
ATOM 676 O O . PHE A 1 83 ? 1.952 16.866 12.98 1 98.63 83 PHE A O 1
ATOM 683 N N . ILE A 1 84 ? 1.236 17.352 10.86 1 98.33 84 ILE A N 1
ATOM 684 C CA . ILE A 1 84 ? 2.153 16.436 10.189 1 98.33 84 ILE A CA 1
ATOM 685 C C . ILE A 1 84 ? 3.594 16.808 10.528 1 98.33 84 ILE A C 1
ATOM 687 O O . ILE A 1 84 ? 4.423 15.933 10.79 1 98.33 84 ILE A O 1
ATOM 691 N N . TYR A 1 85 ? 3.907 18.124 10.571 1 98.23 85 TYR A N 1
ATOM 692 C CA . TYR A 1 85 ? 5.253 18.56 10.925 1 98.23 85 TYR A CA 1
ATOM 693 C C . TYR A 1 85 ? 5.585 18.191 12.366 1 98.23 85 TYR A C 1
ATOM 695 O O . TYR A 1 85 ? 6.694 17.737 12.657 1 98.23 85 TYR A O 1
ATOM 703 N N . LEU A 1 86 ? 4.633 18.391 13.224 1 98.23 86 LEU A N 1
ATOM 704 C CA . LEU A 1 86 ? 4.849 18.027 14.62 1 98.23 86 LEU A CA 1
ATOM 705 C C . LEU A 1 86 ? 5.065 16.524 14.763 1 98.23 86 LEU A C 1
ATOM 707 O O . LEU A 1 86 ? 5.956 16.087 15.495 1 98.23 86 LEU A O 1
ATOM 711 N N . TRP A 1 87 ? 4.256 15.782 14.046 1 98.34 87 TRP A N 1
ATOM 712 C CA . TRP A 1 87 ? 4.327 14.325 14.067 1 98.34 87 TRP A CA 1
ATOM 713 C C . TRP A 1 87 ? 5.649 13.836 13.485 1 98.34 87 TRP A C 1
ATOM 715 O O . TRP A 1 87 ? 6.301 12.96 14.059 1 98.34 87 TRP A O 1
ATOM 725 N N . GLU A 1 88 ? 6.029 14.382 12.366 1 97.62 88 GLU A N 1
ATOM 726 C CA . GLU A 1 88 ? 7.294 14.039 11.723 1 97.62 88 GLU A CA 1
ATOM 727 C C . GLU A 1 88 ? 8.478 14.349 12.634 1 97.62 88 GLU A C 1
ATOM 729 O O . GLU A 1 88 ? 9.385 13.527 12.783 1 97.62 88 GLU A O 1
ATOM 734 N N . PHE A 1 89 ? 8.421 15.469 13.219 1 97.9 89 PHE A N 1
ATOM 735 C CA . PHE A 1 89 ? 9.512 15.865 14.1 1 97.9 89 PHE A CA 1
ATOM 736 C C . PHE A 1 89 ? 9.599 14.937 15.306 1 97.9 89 PHE A C 1
ATOM 738 O O . PHE A 1 89 ? 10.682 14.462 15.654 1 97.9 89 PHE A O 1
ATOM 745 N N . SER A 1 90 ? 8.505 14.662 15.906 1 97.92 90 SER A N 1
ATOM 746 C CA . SER A 1 90 ? 8.486 13.858 17.123 1 97.92 90 SER A CA 1
ATOM 747 C C . SER A 1 90 ? 8.91 12.42 16.842 1 97.92 90 SER A C 1
ATOM 749 O O . SER A 1 90 ? 9.752 11.865 17.551 1 97.92 90 SER A O 1
ATOM 751 N N . THR A 1 91 ? 8.391 11.864 15.786 1 97.6 91 THR A N 1
ATOM 752 C CA . THR A 1 91 ? 8.739 10.486 15.459 1 97.6 91 THR A CA 1
ATOM 753 C C . THR A 1 91 ? 10.18 10.394 14.968 1 97.6 91 THR A C 1
ATOM 755 O O . THR A 1 91 ? 10.9 9.454 15.312 1 97.6 91 THR A O 1
ATOM 758 N N . GLY A 1 92 ? 10.551 11.363 14.133 1 97.06 92 GLY A N 1
ATOM 759 C CA . GLY A 1 92 ? 11.941 11.404 13.705 1 97.06 92 GLY A CA 1
ATOM 760 C C . GLY A 1 92 ? 12.918 11.521 14.86 1 97.06 92 GLY A C 1
ATOM 761 O O . GLY A 1 92 ? 13.972 10.881 14.855 1 97.06 92 GLY A O 1
ATOM 762 N N . TYR A 1 93 ? 12.57 12.322 15.823 1 97.45 93 TYR A N 1
ATOM 763 C CA . TYR A 1 93 ? 13.43 12.522 16.984 1 97.45 93 TYR A CA 1
ATOM 764 C C . TYR A 1 93 ? 13.615 11.222 17.757 1 97.45 93 TYR A C 1
ATOM 766 O O . TYR A 1 93 ? 14.738 10.864 18.122 1 97.45 93 TYR A O 1
ATOM 774 N N . VAL A 1 94 ? 12.59 10.488 17.987 1 96.91 94 VAL A N 1
ATOM 775 C CA . VAL A 1 94 ? 12.639 9.22 18.706 1 96.91 94 VAL A CA 1
ATOM 776 C C . VAL A 1 94 ? 13.462 8.207 17.913 1 96.91 94 VAL A C 1
ATOM 778 O O . VAL A 1 94 ? 14.356 7.558 18.461 1 96.91 94 VAL A O 1
ATOM 781 N N . LEU A 1 95 ? 13.219 8.139 16.608 1 96.16 95 LEU A N 1
ATOM 782 C CA . LEU A 1 95 ? 13.921 7.172 15.771 1 96.16 95 LEU A CA 1
ATOM 783 C C . LEU A 1 95 ? 15.402 7.522 15.664 1 96.16 95 LEU A C 1
ATOM 785 O O . LEU A 1 95 ? 16.253 6.63 15.618 1 96.16 95 LEU A O 1
ATOM 789 N N . HIS A 1 96 ? 15.615 8.799 15.617 1 95.42 96 HIS A N 1
ATOM 790 C CA . HIS A 1 96 ? 16.992 9.27 15.513 1 95.42 96 HIS A CA 1
ATOM 791 C C . HIS A 1 96 ? 17.812 8.846 16.726 1 95.42 96 HIS A C 1
ATOM 793 O O . HIS A 1 96 ? 18.987 8.493 16.593 1 95.42 96 HIS A O 1
ATOM 799 N N . ARG A 1 97 ? 17.261 8.832 17.842 1 94.63 97 ARG A N 1
ATOM 800 C CA . ARG A 1 97 ? 17.947 8.441 19.069 1 94.63 97 ARG A CA 1
ATOM 801 C C . ARG A 1 97 ? 18.409 6.989 18.999 1 94.63 97 ARG A C 1
ATOM 803 O O . ARG A 1 97 ? 19.418 6.623 19.606 1 94.63 97 ARG A O 1
ATOM 810 N N . PHE A 1 98 ? 17.813 6.17 18.206 1 93.06 98 PHE A N 1
ATOM 811 C CA . PHE A 1 98 ? 18.143 4.753 18.104 1 93.06 98 PHE A CA 1
ATOM 812 C C . PHE A 1 98 ? 18.846 4.454 16.785 1 93.06 98 PHE A C 1
ATOM 814 O O . PHE A 1 98 ? 18.989 3.292 16.402 1 93.06 98 PHE A O 1
ATOM 821 N N . GLY A 1 99 ? 19.127 5.504 16.041 1 91.53 99 GLY A N 1
ATOM 822 C CA . GLY A 1 99 ? 19.789 5.315 14.76 1 91.53 99 GLY A CA 1
ATOM 823 C C . GLY A 1 99 ? 18.894 4.681 13.713 1 91.53 99 GLY A C 1
ATOM 824 O O . GLY A 1 99 ? 19.376 3.999 12.806 1 91.53 99 GLY A O 1
ATOM 825 N N . ALA A 1 100 ? 17.564 4.896 13.828 1 93.18 100 ALA A N 1
ATOM 826 C CA . ALA A 1 100 ? 16.602 4.18 12.994 1 93.18 100 ALA A CA 1
ATOM 827 C C . ALA A 1 100 ? 15.847 5.14 12.079 1 93.18 100 ALA A C 1
ATOM 829 O O . ALA A 1 100 ? 14.958 4.726 11.331 1 93.18 100 ALA A O 1
ATOM 830 N N . CYS A 1 101 ? 16.169 6.4 12.117 1 94.03 101 CYS A N 1
ATOM 831 C CA . CYS A 1 101 ? 15.48 7.369 11.272 1 94.03 101 CYS A CA 1
ATOM 832 C C . CYS A 1 101 ? 15.856 7.18 9.807 1 94.03 101 CYS A C 1
ATOM 834 O O . CYS A 1 101 ? 17.016 7.362 9.431 1 94.03 101 CYS A O 1
ATOM 836 N N . PRO A 1 102 ? 14.841 6.894 9.004 1 91.54 102 PRO A N 1
ATOM 837 C CA . PRO A 1 102 ? 15.174 6.512 7.629 1 91.54 102 PRO A CA 1
ATOM 838 C C . PRO A 1 102 ? 15.293 7.715 6.696 1 91.54 102 PRO A C 1
ATOM 840 O O . PRO A 1 102 ? 15.605 7.554 5.513 1 91.54 102 PRO A O 1
ATOM 843 N N . TRP A 1 103 ? 14.948 8.882 7.15 1 92.94 103 TRP A N 1
ATOM 844 C CA . TRP A 1 103 ? 15.106 10.058 6.302 1 92.94 103 TRP A CA 1
ATOM 845 C C . TRP A 1 103 ? 16.081 11.052 6.924 1 92.94 103 TRP A C 1
ATOM 847 O O . TRP A 1 103 ? 16.339 11.006 8.129 1 92.94 103 TRP A O 1
ATOM 857 N N . ASP A 1 104 ? 16.726 11.805 6.083 1 93.62 104 ASP A N 1
ATOM 858 C CA . ASP A 1 104 ? 17.677 12.839 6.48 1 93.62 104 ASP A CA 1
ATOM 859 C C . ASP A 1 104 ? 17.541 14.078 5.598 1 93.62 104 ASP A C 1
ATOM 861 O O . ASP A 1 104 ? 17.921 14.056 4.425 1 93.62 104 ASP A O 1
ATOM 865 N N . TYR A 1 105 ? 17.084 15.139 6.245 1 94.46 105 TYR A N 1
ATOM 866 C CA . TYR A 1 105 ? 16.839 16.355 5.478 1 94.46 105 TYR A CA 1
ATOM 867 C C . TYR A 1 105 ? 17.948 17.376 5.705 1 94.46 105 TYR A C 1
ATOM 869 O O . TYR A 1 105 ? 17.774 18.564 5.423 1 94.46 105 TYR A O 1
ATOM 877 N N . SER A 1 106 ? 19.113 16.987 6.211 1 93.32 106 SER A N 1
ATOM 878 C CA . SER A 1 106 ? 20.212 17.894 6.528 1 93.32 106 SER A CA 1
ATOM 879 C C . SER A 1 106 ? 20.716 18.609 5.279 1 93.32 106 SER A C 1
ATOM 881 O O . SER A 1 106 ? 21.228 19.727 5.361 1 93.32 106 SER A O 1
ATOM 883 N N . GLY A 1 107 ? 20.484 18.066 4.154 1 91.15 107 GLY A N 1
ATOM 884 C CA . GLY A 1 107 ? 20.949 18.671 2.916 1 91.15 107 GLY A CA 1
ATOM 885 C C . GLY A 1 107 ? 19.939 19.619 2.298 1 91.15 107 GLY A C 1
ATOM 886 O O . GLY A 1 107 ? 20.2 20.219 1.254 1 91.15 107 GLY A O 1
ATOM 887 N N . PHE A 1 108 ? 18.79 19.783 2.865 1 91.34 108 PHE A N 1
ATOM 888 C CA . PHE A 1 108 ? 17.736 20.644 2.341 1 91.34 108 PHE A CA 1
ATOM 889 C C . PHE A 1 108 ? 17.809 22.032 2.967 1 91.34 108 PHE A C 1
ATOM 891 O O . PHE A 1 108 ? 18.38 22.202 4.046 1 91.34 108 PHE A O 1
ATOM 898 N N . ARG A 1 109 ? 17.167 22.936 2.342 1 90.42 109 ARG A N 1
ATOM 899 C CA . ARG A 1 109 ? 17.076 24.293 2.87 1 90.42 109 ARG A CA 1
ATOM 900 C C . ARG A 1 109 ? 15.983 24.397 3.929 1 90.42 109 ARG A C 1
ATOM 902 O O . ARG A 1 109 ? 14.949 23.733 3.828 1 90.42 109 ARG A O 1
ATOM 909 N N . PHE A 1 110 ? 16.15 25.13 4.958 1 93.84 110 PHE A N 1
ATOM 910 C CA . PHE A 1 110 ? 15.184 25.413 6.012 1 93.84 110 PHE A CA 1
ATOM 911 C C . PHE A 1 110 ? 14.851 24.149 6.795 1 93.84 110 PHE A C 1
ATOM 913 O O . PHE A 1 110 ? 13.688 23.9 7.118 1 93.84 110 PHE A O 1
ATOM 920 N N . ASN A 1 111 ? 15.839 23.314 6.856 1 94.64 111 ASN A N 1
ATOM 921 C CA . ASN A 1 111 ? 15.638 22.119 7.669 1 94.64 111 ASN A CA 1
ATOM 922 C C . ASN A 1 111 ? 15.789 22.421 9.157 1 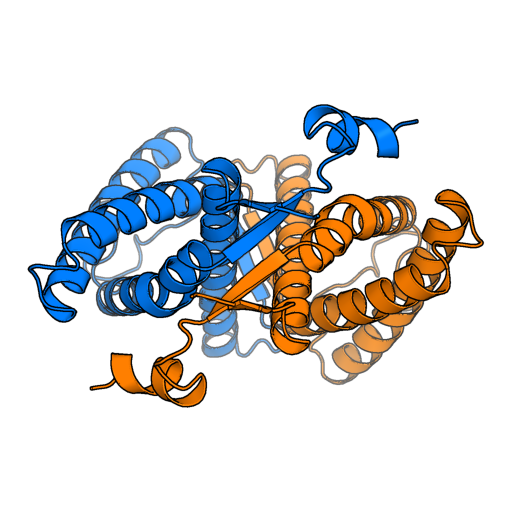94.64 111 ASN A C 1
ATOM 924 O O . ASN A 1 111 ? 16.407 23.419 9.532 1 94.64 111 ASN A O 1
ATOM 928 N N . PHE A 1 112 ? 15.143 21.712 9.975 1 95.45 112 PHE A N 1
ATOM 929 C CA . PHE A 1 112 ? 15.279 21.768 11.426 1 95.45 112 PHE A CA 1
ATOM 930 C C . PHE A 1 112 ? 15.804 20.446 11.971 1 95.45 112 PHE A C 1
ATOM 932 O O . PHE A 1 112 ? 15.081 19.448 11.998 1 95.45 112 PHE A O 1
ATOM 939 N N . MET A 1 113 ? 17.145 20.385 12.426 1 95.31 113 MET A N 1
ATOM 940 C CA . MET A 1 113 ? 17.846 19.249 13.016 1 95.31 113 MET A CA 1
ATOM 941 C C . MET A 1 113 ? 17.904 18.079 12.04 1 95.31 113 MET A C 1
ATOM 943 O O . MET A 1 113 ? 18.064 16.928 12.452 1 95.31 113 MET A O 1
ATOM 947 N N . GLY A 1 114 ? 17.571 18.347 10.728 1 95.07 114 GLY A N 1
ATOM 948 C CA . GLY A 1 114 ? 17.585 17.297 9.722 1 95.07 114 GLY A CA 1
ATOM 949 C C . GLY A 1 114 ? 16.385 16.373 9.807 1 95.07 114 GLY A C 1
ATOM 950 O O . GLY A 1 114 ? 16.334 15.348 9.124 1 95.07 114 GLY A O 1
ATOM 951 N N . LEU A 1 115 ? 15.457 16.754 10.629 1 96.55 115 LEU A N 1
ATOM 952 C CA . LEU A 1 115 ? 14.306 15.892 10.878 1 96.55 115 LEU A CA 1
ATOM 953 C C . LEU A 1 115 ? 13.088 16.373 10.095 1 96.55 115 LEU A C 1
ATOM 955 O O . LEU A 1 115 ? 12.214 15.575 9.749 1 96.55 115 LEU A O 1
ATOM 959 N N . ILE A 1 116 ? 12.997 17.638 9.892 1 97.1 116 ILE A N 1
ATOM 960 C CA . ILE A 1 116 ? 11.935 18.204 9.066 1 97.1 116 ILE A CA 1
ATOM 961 C C . ILE A 1 116 ? 12.514 19.272 8.141 1 97.1 116 ILE A C 1
ATOM 963 O O . ILE A 1 116 ? 13.611 19.782 8.382 1 97.1 116 ILE A O 1
ATOM 967 N N . THR A 1 117 ? 11.896 19.503 7.057 1 95.99 117 THR A N 1
ATOM 968 C CA . THR A 1 117 ? 12.28 20.569 6.138 1 95.99 117 THR A CA 1
ATOM 969 C C . THR A 1 117 ? 11.051 21.329 5.648 1 95.99 117 THR A C 1
ATOM 971 O O . THR A 1 117 ? 10.033 20.722 5.308 1 95.99 117 THR A O 1
ATOM 974 N N . PHE A 1 118 ? 11.096 22.646 5.581 1 95.43 118 PHE A N 1
ATOM 975 C CA . PHE A 1 118 ? 9.967 23.468 5.162 1 95.43 118 PHE A CA 1
ATOM 976 C C . PHE A 1 118 ? 9.786 23.408 3.65 1 95.43 118 PHE A C 1
ATOM 978 O O . PHE A 1 118 ? 8.752 23.828 3.126 1 95.43 118 PHE A O 1
ATOM 985 N N . GLU A 1 119 ? 10.772 22.931 2.932 1 94.7 119 GLU A N 1
ATOM 986 C CA . GLU A 1 119 ? 10.666 22.769 1.485 1 94.7 119 GLU A CA 1
ATOM 987 C C . GLU A 1 119 ? 9.532 21.815 1.119 1 94.7 119 GLU A C 1
ATOM 989 O O . GLU A 1 119 ? 8.975 21.897 0.022 1 94.7 119 GLU A O 1
ATOM 994 N N . TYR A 1 120 ? 9.187 20.974 2.063 1 95.12 120 TYR A N 1
ATOM 995 C CA . TYR A 1 120 ? 8.171 19.965 1.784 1 95.12 120 TYR A CA 1
ATOM 996 C C . TYR A 1 120 ? 6.793 20.442 2.227 1 95.12 120 TYR A C 1
ATOM 998 O O . TYR A 1 120 ? 5.812 19.7 2.13 1 95.12 120 TYR A O 1
ATOM 1006 N N . CYS A 1 121 ? 6.649 21.704 2.568 1 96.57 121 CYS A N 1
ATOM 1007 C CA . CYS A 1 121 ? 5.393 22.243 3.079 1 96.57 121 CYS A CA 1
ATOM 1008 C C . CYS A 1 121 ? 4.279 22.098 2.049 1 96.57 121 CYS A C 1
ATOM 1010 O O . CYS A 1 121 ? 3.2 21.591 2.361 1 96.57 121 CYS A O 1
ATOM 1012 N N . PRO A 1 122 ? 4.549 22.471 0.78 1 96.26 122 PRO A N 1
ATOM 1013 C CA . PRO A 1 122 ? 3.478 22.302 -0.204 1 96.26 122 PRO A CA 1
ATOM 1014 C C . PRO A 1 122 ? 3.077 20.841 -0.396 1 96.26 122 PRO A C 1
ATOM 1016 O O . PRO A 1 122 ? 1.904 20.545 -0.639 1 96.26 122 PRO A O 1
ATOM 1019 N N . PHE A 1 123 ? 4.037 19.911 -0.264 1 95.37 123 PHE A N 1
ATOM 1020 C CA . PHE A 1 123 ? 3.754 18.493 -0.446 1 95.37 123 PHE A CA 1
ATOM 1021 C C . PHE A 1 123 ? 2.914 17.956 0.707 1 95.37 123 PHE A C 1
ATOM 1023 O O . PHE A 1 123 ? 1.98 17.18 0.492 1 95.37 123 PHE A O 1
ATOM 1030 N N . TRP A 1 124 ? 3.216 18.396 1.945 1 97.59 124 TRP A N 1
ATOM 1031 C CA . TRP A 1 124 ? 2.427 17.974 3.097 1 97.59 124 TRP A CA 1
ATOM 1032 C C . TRP A 1 124 ? 1.013 18.539 3.025 1 97.59 124 TRP A C 1
ATOM 1034 O O . TRP A 1 124 ? 0.047 17.857 3.376 1 97.59 124 TRP A O 1
ATOM 1044 N N . PHE A 1 125 ? 0.919 19.78 2.542 1 98.22 125 PHE A N 1
ATOM 1045 C CA . PHE A 1 125 ? -0.382 20.427 2.424 1 98.22 125 PHE A CA 1
ATOM 1046 C C . PHE A 1 125 ? -1.256 19.704 1.406 1 98.22 125 PHE A C 1
ATOM 1048 O O . PHE A 1 125 ? -2.372 19.288 1.723 1 98.22 125 PHE A O 1
ATOM 1055 N N . VAL A 1 126 ? -0.75 19.499 0.224 1 97.56 126 VAL A N 1
ATOM 1056 C CA . VAL A 1 126 ? -1.496 18.82 -0.83 1 97.56 126 VAL A CA 1
ATOM 1057 C C . VAL A 1 126 ? -1.752 17.369 -0.431 1 97.56 126 VAL A C 1
ATOM 1059 O O . VAL A 1 126 ? -2.852 16.849 -0.629 1 97.56 126 VAL A O 1
ATOM 1062 N N . GLY A 1 127 ? -0.706 16.742 0.161 1 97.56 127 GLY A N 1
ATOM 1063 C CA . GLY A 1 127 ? -0.845 15.36 0.591 1 97.56 127 GLY A CA 1
ATOM 1064 C C . GLY A 1 127 ? -1.947 15.163 1.615 1 97.56 127 GLY A C 1
ATOM 1065 O O . GLY A 1 127 ? -2.679 14.172 1.564 1 97.56 127 GLY A O 1
ATOM 1066 N N . SER A 1 128 ? -2.047 16.048 2.526 1 98.09 128 SER A N 1
ATOM 1067 C CA . SER A 1 128 ? -3.062 15.913 3.566 1 98.09 128 SER A CA 1
ATOM 1068 C C . SER A 1 128 ? -4.463 16.127 3.004 1 98.09 128 SER A C 1
ATOM 1070 O O . SER A 1 128 ? -5.422 15.5 3.458 1 98.09 128 SER A O 1
ATOM 1072 N N . LEU A 1 129 ? -4.592 17.006 2.023 1 97.66 129 LEU A N 1
ATOM 1073 C CA . LEU A 1 129 ? -5.889 17.204 1.387 1 97.66 129 LEU A CA 1
ATOM 1074 C C . LEU A 1 129 ? -6.289 15.978 0.573 1 97.66 129 LEU A C 1
ATOM 1076 O O . LEU A 1 129 ? -7.462 15.6 0.547 1 97.66 129 LEU A O 1
ATOM 1080 N N . LEU A 1 130 ? -5.337 15.403 -0.09 1 96.99 130 LEU A N 1
ATOM 1081 C CA . LEU A 1 130 ? -5.604 14.17 -0.824 1 96.99 130 LEU A CA 1
ATOM 1082 C C . LEU A 1 130 ? -6 13.047 0.128 1 96.99 130 LEU A C 1
ATOM 1084 O O . LEU A 1 130 ? -6.886 12.247 -0.183 1 96.99 130 LEU A O 1
ATOM 1088 N N . LEU A 1 131 ? -5.311 12.997 1.244 1 97.92 131 LEU A N 1
ATOM 1089 C CA . LEU A 1 131 ? -5.671 12.011 2.257 1 97.92 131 LEU A CA 1
ATOM 1090 C C . LEU A 1 131 ? -7.129 12.167 2.674 1 97.92 131 LEU A C 1
ATOM 1092 O O . LEU A 1 131 ? -7.866 11.181 2.751 1 97.92 131 LEU A O 1
ATOM 1096 N N . GLU A 1 132 ? -7.556 13.376 2.907 1 97.6 132 GLU A N 1
ATOM 1097 C CA . GLU A 1 132 ? -8.933 13.638 3.316 1 97.6 132 GLU A CA 1
ATOM 1098 C C . GLU A 1 132 ? -9.916 13.273 2.208 1 97.6 132 GLU A C 1
ATOM 1100 O O . GLU A 1 132 ? -10.825 12.467 2.418 1 97.6 132 GLU A O 1
ATOM 1105 N N . LYS A 1 133 ? -9.644 13.752 1.01 1 96.89 133 LYS A N 1
ATOM 1106 C CA . LYS A 1 133 ? -10.633 13.716 -0.064 1 96.89 133 LYS A CA 1
ATOM 1107 C C . LYS A 1 133 ? -10.664 12.347 -0.736 1 96.89 133 LYS A C 1
ATOM 1109 O O . LYS A 1 133 ? -11.684 11.952 -1.306 1 96.89 133 LYS A O 1
ATOM 1114 N N . LEU A 1 134 ? -9.596 11.639 -0.613 1 95.37 134 LEU A N 1
ATOM 1115 C CA . LEU A 1 134 ? -9.547 10.38 -1.349 1 95.37 134 LEU A CA 1
ATOM 1116 C C . LEU A 1 134 ? -9.6 9.191 -0.396 1 95.37 134 LEU A C 1
ATOM 1118 O O . LEU A 1 134 ? -10.378 8.257 -0.605 1 95.37 134 LEU A O 1
ATOM 1122 N N . VAL A 1 135 ? -8.854 9.257 0.635 1 96.78 135 VAL A N 1
ATOM 1123 C CA . VAL A 1 135 ? -8.695 8.054 1.446 1 96.78 135 VAL A CA 1
ATOM 1124 C C . VAL A 1 135 ? -9.687 8.078 2.607 1 96.78 135 VAL A C 1
ATOM 1126 O O . VAL A 1 135 ? -10.488 7.154 2.766 1 96.78 135 VAL A O 1
ATOM 1129 N N . ILE A 1 136 ? -9.699 9.147 3.364 1 97.54 136 ILE A N 1
ATOM 1130 C CA . ILE A 1 136 ? -10.504 9.206 4.579 1 97.54 136 ILE A CA 1
ATOM 1131 C C . ILE A 1 136 ? -11.986 9.133 4.219 1 97.54 136 ILE A C 1
ATOM 1133 O O . ILE A 1 136 ? -12.732 8.334 4.792 1 97.54 136 ILE A O 1
ATOM 1137 N N . ILE A 1 137 ? -12.415 9.881 3.281 1 95.71 137 ILE A N 1
ATOM 1138 C CA . ILE A 1 137 ? -13.821 9.891 2.89 1 95.71 137 ILE A CA 1
ATOM 1139 C C . ILE A 1 137 ? -14.222 8.513 2.37 1 95.71 137 ILE A C 1
ATOM 1141 O O . ILE A 1 137 ? -15.296 8.005 2.702 1 95.71 137 ILE A O 1
ATOM 1145 N N . SER A 1 138 ? -13.335 7.9 1.621 1 94.28 138 SER A N 1
ATOM 1146 C CA . SER A 1 138 ? -13.614 6.568 1.095 1 94.28 138 SER A CA 1
ATOM 1147 C C . SER A 1 138 ? -13.675 5.534 2.214 1 94.28 138 SER A C 1
ATOM 1149 O O . SER A 1 138 ? -14.561 4.677 2.228 1 94.28 138 SER A O 1
ATOM 1151 N N . VAL A 1 139 ? -12.704 5.616 3.088 1 95.16 139 VAL A N 1
ATOM 1152 C CA . VAL A 1 139 ? -12.617 4.654 4.183 1 95.16 139 VAL A CA 1
ATOM 1153 C C . VAL A 1 139 ? -13.873 4.738 5.046 1 95.16 139 VAL A C 1
ATOM 1155 O O . VAL A 1 139 ? -14.391 3.715 5.501 1 95.16 139 VAL A O 1
ATOM 1158 N N . LEU A 1 140 ? -14.458 5.911 5.234 1 93.58 140 LEU A N 1
ATOM 1159 C CA . LEU A 1 140 ? -15.633 6.114 6.075 1 93.58 140 LEU A CA 1
ATOM 1160 C C . LEU A 1 140 ? -16.892 5.608 5.379 1 93.58 140 LEU A C 1
ATOM 1162 O O . LEU A 1 140 ? -17.923 5.401 6.025 1 93.58 140 LEU A O 1
ATOM 1166 N N . ARG A 1 141 ? -16.785 5.354 4.093 1 92.23 141 ARG A N 1
ATOM 1167 C CA . ARG A 1 141 ? -17.925 4.858 3.329 1 92.23 141 ARG A CA 1
ATOM 1168 C C . ARG A 1 141 ? -17.83 3.351 3.12 1 92.23 141 ARG A C 1
ATOM 1170 O O . ARG A 1 141 ? -18.766 2.729 2.611 1 92.23 141 ARG A O 1
ATOM 1177 N N . LEU A 1 142 ? -16.709 2.79 3.472 1 92.8 142 LEU A N 1
ATOM 1178 C CA . LEU A 1 142 ? -16.506 1.357 3.288 1 92.8 142 LEU A CA 1
ATOM 1179 C C . LEU A 1 142 ? -17.18 0.565 4.403 1 92.8 142 LEU A C 1
ATOM 1181 O O . LEU A 1 142 ? -17.148 0.972 5.566 1 92.8 142 LEU A O 1
ATOM 1185 N N . ARG A 1 143 ? -17.796 -0.526 3.985 1 92.88 143 ARG A N 1
ATOM 1186 C CA . ARG A 1 143 ? -18.432 -1.453 4.916 1 92.88 143 ARG A CA 1
ATOM 1187 C C . ARG A 1 143 ? -17.979 -2.886 4.658 1 92.88 143 ARG A C 1
ATOM 1189 O O . ARG A 1 143 ? -17.635 -3.239 3.528 1 92.88 143 ARG A O 1
ATOM 1196 N N . LEU A 1 144 ? -17.89 -3.632 5.664 1 90.3 144 LEU A N 1
ATOM 1197 C CA . LEU A 1 144 ? -17.529 -5.043 5.576 1 90.3 144 LEU A CA 1
ATOM 1198 C C . LEU A 1 144 ? -18.744 -5.931 5.819 1 90.3 144 LEU A C 1
ATOM 1200 O O . LEU A 1 144 ? -19.42 -5.799 6.842 1 90.3 144 LEU A O 1
ATOM 1204 N N . GLU A 1 145 ? -19.001 -6.824 4.905 1 88.9 145 GLU A N 1
ATOM 1205 C CA . GLU A 1 145 ? -20.112 -7.761 5.047 1 88.9 145 GLU A CA 1
ATOM 1206 C C . GLU A 1 145 ? -19.699 -8.987 5.855 1 88.9 145 GLU A C 1
ATOM 1208 O O . GLU A 1 145 ? -18.689 -9.626 5.551 1 88.9 145 GLU A O 1
ATOM 1213 N N . VAL A 1 146 ? -20.379 -9.218 6.899 1 79.45 146 VAL A N 1
ATOM 1214 C CA . VAL A 1 146 ? -20.136 -10.393 7.728 1 79.45 146 VAL A CA 1
ATOM 1215 C C . VAL A 1 146 ? -21.329 -11.343 7.643 1 79.45 146 VAL A C 1
ATOM 1217 O O . VAL A 1 146 ? -22.475 -10.926 7.823 1 79.45 146 VAL A O 1
ATOM 1220 N N . PRO A 1 147 ? -21.08 -12.585 7.168 1 71.51 147 PRO A N 1
ATOM 1221 C CA . PRO A 1 147 ? -22.218 -13.507 7.129 1 71.51 147 PRO A CA 1
ATOM 1222 C C . PRO A 1 147 ? -22.866 -13.703 8.497 1 71.51 147 PRO A C 1
ATOM 1224 O O . PRO A 1 147 ? -22.18 -13.659 9.522 1 71.51 147 PRO A O 1
ATOM 1227 N N . ARG A 1 148 ? -24.057 -13.366 8.73 1 60.39 148 ARG A N 1
ATOM 1228 C CA . ARG A 1 148 ? -24.797 -13.492 9.981 1 60.39 148 ARG A CA 1
ATOM 1229 C C . ARG A 1 148 ? -24.452 -14.796 10.692 1 60.39 148 ARG A C 1
ATOM 1231 O O . ARG A 1 148 ? -24.434 -14.852 11.924 1 60.39 148 ARG A O 1
ATOM 1238 N N . ASN A 1 149 ? -24.592 -15.956 10.112 1 54.02 149 ASN A N 1
ATOM 1239 C CA . ASN A 1 149 ? -24.509 -17.203 10.864 1 54.02 149 ASN A CA 1
ATOM 1240 C C . ASN A 1 149 ? -23.095 -17.453 11.381 1 54.02 149 ASN A C 1
ATOM 1242 O O . ASN A 1 149 ? -22.85 -18.44 12.077 1 54.02 149 ASN A O 1
ATOM 1246 N N . VAL A 1 150 ? -22.019 -17.353 10.6 1 48.93 150 VAL A N 1
ATOM 1247 C CA . VAL A 1 150 ? -20.729 -17.83 11.086 1 48.93 150 VAL A CA 1
ATOM 1248 C C . VAL A 1 150 ? -20.086 -16.768 11.974 1 48.93 150 VAL A C 1
ATOM 1250 O O . VAL A 1 150 ? -20.014 -15.596 11.598 1 48.93 150 VAL A O 1
ATOM 1253 N N . PRO A 1 151 ? -20.016 -16.894 13.317 1 41.72 151 PRO A N 1
ATOM 1254 C CA . PRO A 1 151 ? -19.456 -15.976 14.312 1 41.72 151 PRO A CA 1
ATOM 1255 C C . PRO A 1 151 ? -18.167 -15.307 13.838 1 41.72 151 PRO A C 1
ATOM 1257 O O . PRO A 1 151 ? -17.376 -15.923 13.12 1 41.72 151 PRO A O 1
ATOM 1260 N N . LEU A 1 152 ? -18.067 -14.036 13.813 1 42.73 152 LEU A N 1
ATOM 1261 C CA . LEU A 1 152 ? -16.897 -13.242 13.454 1 42.73 152 LEU A CA 1
ATOM 1262 C C . LEU A 1 152 ? -15.612 -13.935 13.897 1 42.73 152 LEU A C 1
ATOM 1264 O O . LEU A 1 152 ? -14.593 -13.862 13.208 1 42.73 152 LEU A O 1
ATOM 1268 N N . SER A 1 153 ? -15.556 -14.578 15.043 1 39.25 153 SER A N 1
ATOM 1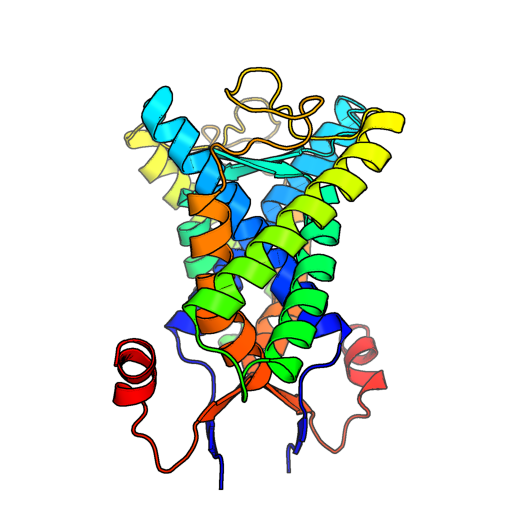269 C CA . SER A 1 153 ? -14.468 -15.343 15.642 1 39.25 153 SER A CA 1
ATOM 1270 C C . SER A 1 153 ? -14.053 -16.507 14.749 1 39.25 153 SER A C 1
ATOM 1272 O O . SER A 1 153 ? -12.881 -16.886 14.718 1 39.25 153 SER A O 1
ATOM 1274 N N . SER A 1 154 ? -14.892 -17.27 14.132 1 39.18 154 SER A N 1
ATOM 1275 C CA . SER A 1 154 ? -14.64 -18.462 13.329 1 39.18 154 SER A CA 1
ATOM 1276 C C . SER A 1 154 ? -14.037 -18.099 11.976 1 39.18 154 SER A C 1
ATOM 1278 O O . SER A 1 154 ? -13.471 -18.955 11.293 1 39.18 154 SER A O 1
ATOM 1280 N N . LEU A 1 155 ? -14.344 -17.044 11.374 1 38.81 155 LEU A N 1
ATOM 1281 C CA . LEU A 1 155 ? -13.751 -16.637 10.105 1 38.81 155 LEU A CA 1
ATOM 1282 C C . LEU A 1 155 ? -12.242 -16.464 10.241 1 38.81 155 LEU A C 1
ATOM 1284 O O . LEU A 1 155 ? -11.504 -16.626 9.266 1 38.81 155 LEU A O 1
ATOM 1288 N N . LEU A 1 156 ? -11.723 -16.08 11.337 1 36.21 156 LEU A N 1
ATOM 1289 C CA . LEU A 1 156 ? -10.281 -16.185 11.529 1 36.21 156 LEU A CA 1
ATOM 1290 C C . LEU A 1 156 ? -9.845 -17.645 11.585 1 36.21 156 LEU A C 1
ATOM 1292 O O . LEU A 1 156 ? -8.763 -17.993 11.107 1 36.21 156 LEU A O 1
ATOM 1296 N N . PHE A 1 157 ? -10.557 -18.666 12.218 1 34.06 157 PHE A N 1
ATOM 1297 C CA . PHE A 1 157 ? -10.182 -20.05 12.484 1 34.06 157 PHE A CA 1
ATOM 1298 C C . PHE A 1 157 ? -10.609 -20.956 11.335 1 34.06 157 PHE A C 1
ATOM 1300 O O . PHE A 1 157 ? -10.08 -22.059 11.179 1 34.06 157 PHE A O 1
ATOM 1307 N N . THR A 1 158 ? -11.668 -20.809 10.614 1 33.87 158 THR A N 1
ATOM 1308 C CA . THR A 1 158 ? -12.076 -21.851 9.678 1 33.87 158 THR A CA 1
ATOM 1309 C C . THR A 1 158 ? -11.071 -21.977 8.537 1 33.87 158 THR A C 1
ATOM 1311 O O . THR A 1 158 ? -11.059 -22.98 7.821 1 33.87 158 THR A O 1
ATOM 1314 N N . THR A 1 159 ? -10.373 -20.951 8.165 1 30.55 159 THR A N 1
ATOM 1315 C CA . THR A 1 159 ? -9.368 -21.305 7.169 1 30.55 159 THR A CA 1
ATOM 1316 C C . THR A 1 159 ? -8.266 -22.157 7.791 1 30.55 159 THR A C 1
ATOM 1318 O O . THR A 1 159 ? -7.379 -22.646 7.088 1 30.55 159 THR A O 1
ATOM 1321 N N . LEU A 1 160 ? -8.176 -22.267 9.146 1 27.24 160 LEU A N 1
ATOM 1322 C CA . LEU A 1 160 ? -7.197 -23.211 9.676 1 27.24 160 LEU A CA 1
A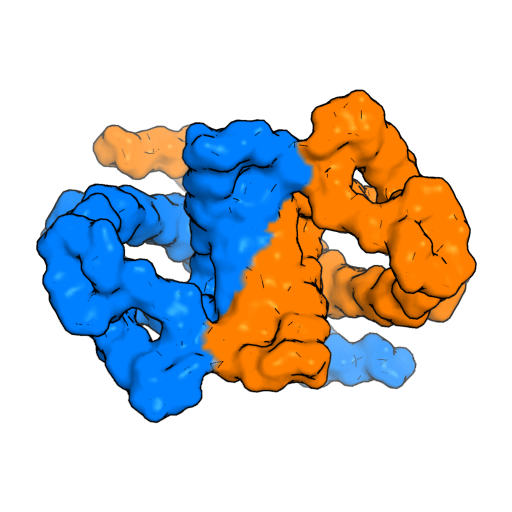TOM 1323 C C . LEU A 1 160 ? -7.79 -24.612 9.772 1 27.24 160 LEU A C 1
ATOM 1325 O O . LEU A 1 160 ? -7.081 -25.57 10.091 1 27.24 160 LEU A O 1
ATOM 1329 N N . GLY A 1 161 ? -9.122 -24.794 9.795 1 26.64 161 GLY A N 1
ATOM 1330 C CA . GLY A 1 161 ? -9.556 -26.181 9.857 1 26.64 161 GLY A CA 1
ATOM 1331 C C . GLY A 1 161 ? -9.742 -26.81 8.489 1 26.64 161 GLY A C 1
ATOM 1332 O O . GLY A 1 161 ? -10.046 -26.115 7.517 1 26.64 161 GLY A O 1
ATOM 1333 N N . MET B 1 1 ? -31.784 6.047 1.79 1 52.31 1 MET B N 1
ATOM 1334 C CA . MET B 1 1 ? -31.152 4.864 2.368 1 52.31 1 MET B CA 1
ATOM 1335 C C . MET B 1 1 ? -29.874 4.508 1.616 1 52.31 1 MET B C 1
ATOM 1337 O O . MET B 1 1 ? -29.876 4.42 0.387 1 52.31 1 MET B O 1
ATOM 1341 N N . ALA B 1 2 ? -28.662 4.619 2.165 1 66.32 2 ALA B N 1
ATOM 1342 C CA . ALA B 1 2 ? -27.395 4.331 1.497 1 66.32 2 ALA B CA 1
ATOM 1343 C C . ALA B 1 2 ? -27.343 2.881 1.024 1 66.32 2 ALA B C 1
ATOM 1345 O O . ALA B 1 2 ? -27.756 1.97 1.746 1 66.32 2 ALA B O 1
ATOM 1346 N N . THR B 1 3 ? -27.303 2.669 -0.32 1 82.27 3 THR B N 1
ATOM 1347 C CA . THR B 1 3 ? -27.154 1.322 -0.859 1 82.27 3 THR B CA 1
ATOM 1348 C C . THR B 1 3 ? -25.68 0.935 -0.949 1 82.27 3 THR B C 1
ATOM 1350 O O . THR B 1 3 ? -24.834 1.768 -1.28 1 82.27 3 THR B O 1
ATOM 1353 N N . ALA B 1 4 ? -25.348 -0.242 -0.473 1 84.66 4 ALA B N 1
ATOM 1354 C CA . ALA B 1 4 ? -23.987 -0.768 -0.516 1 84.66 4 ALA B CA 1
ATOM 1355 C C . ALA B 1 4 ? -23.761 -1.602 -1.774 1 84.66 4 ALA B C 1
ATOM 1357 O O . ALA B 1 4 ? -24.56 -2.486 -2.092 1 84.66 4 ALA B O 1
ATOM 1358 N N . HIS B 1 5 ? -22.727 -1.196 -2.585 1 89.34 5 HIS B N 1
ATOM 1359 C CA . HIS B 1 5 ? -22.381 -1.882 -3.825 1 89.34 5 HIS B CA 1
ATOM 1360 C C . HIS B 1 5 ? -20.998 -2.519 -3.735 1 89.34 5 HIS B C 1
ATOM 1362 O O . HIS B 1 5 ? -20.118 -2.005 -3.041 1 89.34 5 HIS B O 1
ATOM 1368 N N . PRO B 1 6 ? -20.895 -3.669 -4.461 1 90.05 6 PRO B N 1
ATOM 1369 C CA . PRO B 1 6 ? -19.548 -4.244 -4.515 1 90.05 6 PRO B CA 1
ATOM 1370 C C . PRO B 1 6 ? -18.52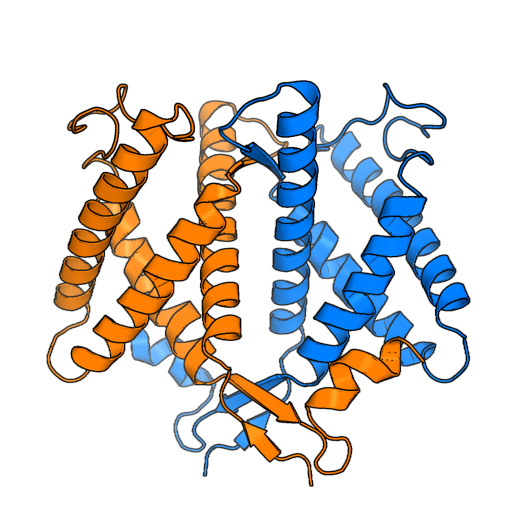7 -3.295 -5.138 1 90.05 6 PRO B C 1
ATOM 1372 O O . PRO B 1 6 ? -18.898 -2.39 -5.889 1 90.05 6 PRO B O 1
ATOM 1375 N N . LEU B 1 7 ? -17.288 -3.564 -4.792 1 93.07 7 LEU B N 1
ATOM 1376 C CA . LEU B 1 7 ? -16.228 -2.706 -5.309 1 93.07 7 LEU B CA 1
ATOM 1377 C C . LEU B 1 7 ? -16.079 -2.875 -6.817 1 93.07 7 LEU B C 1
ATOM 1379 O O . LEU B 1 7 ? -16.249 -3.978 -7.342 1 93.07 7 LEU B O 1
ATOM 1383 N N . SER B 1 8 ? -15.815 -1.777 -7.455 1 94.42 8 SER B N 1
ATOM 1384 C CA . SER B 1 8 ? -15.556 -1.819 -8.891 1 94.42 8 SER B CA 1
ATOM 1385 C C . SER B 1 8 ? -14.274 -2.586 -9.2 1 94.42 8 SER B C 1
ATOM 1387 O O . SER B 1 8 ? -13.469 -2.844 -8.303 1 94.42 8 SER B O 1
ATOM 1389 N N . LEU B 1 9 ? -14.121 -2.96 -10.488 1 96.03 9 LEU B N 1
ATOM 1390 C CA . LEU B 1 9 ? -12.934 -3.67 -10.951 1 96.03 9 LEU B CA 1
ATOM 1391 C C . LEU B 1 9 ? -11.675 -2.846 -10.7 1 96.03 9 LEU B C 1
ATOM 1393 O O . LEU B 1 9 ? -10.648 -3.386 -10.283 1 96.03 9 LEU B O 1
ATOM 1397 N N . LEU B 1 10 ? -11.725 -1.57 -10.897 1 95.55 10 LEU B N 1
ATOM 1398 C CA . LEU B 1 10 ? -10.579 -0.681 -10.74 1 95.55 10 LEU B CA 1
ATOM 1399 C C . LEU B 1 10 ? -10.186 -0.553 -9.272 1 95.55 10 LEU B C 1
ATOM 1401 O O . LEU B 1 10 ? -8.998 -0.513 -8.944 1 95.55 10 LEU B O 1
ATOM 1405 N N . CYS B 1 11 ? -11.158 -0.503 -8.407 1 95.28 11 CYS B N 1
ATOM 1406 C CA . CYS B 1 11 ? -10.886 -0.417 -6.977 1 95.28 11 CYS B CA 1
ATOM 1407 C C . CYS B 1 11 ? -10.215 -1.689 -6.472 1 95.28 11 CYS B C 1
ATOM 1409 O O . CYS B 1 11 ? -9.27 -1.627 -5.684 1 95.28 11 CYS B O 1
ATOM 1411 N N . ARG B 1 12 ? -10.722 -2.79 -7 1 97.58 12 ARG B N 1
ATOM 1412 C CA . ARG B 1 12 ? -10.111 -4.051 -6.594 1 97.58 12 ARG B CA 1
ATOM 1413 C C . ARG B 1 12 ? -8.689 -4.169 -7.13 1 97.58 12 ARG B C 1
ATOM 1415 O O . ARG B 1 12 ? -7.79 -4.633 -6.424 1 97.58 12 ARG B O 1
ATOM 1422 N N . TRP B 1 13 ? -8.504 -3.707 -8.354 1 98.3 13 TRP B N 1
ATOM 1423 C CA . TRP B 1 13 ? -7.169 -3.671 -8.942 1 98.3 13 TRP B CA 1
ATOM 1424 C C . TRP B 1 13 ? -6.21 -2.871 -8.066 1 98.3 13 TRP B C 1
ATOM 1426 O O . TRP B 1 13 ? -5.082 -3.303 -7.815 1 98.3 13 TRP B O 1
ATOM 1436 N N . TYR B 1 14 ? -6.656 -1.769 -7.646 1 97.59 14 TYR B N 1
ATOM 1437 C CA . TYR B 1 14 ? -5.846 -0.876 -6.824 1 97.59 14 TYR B CA 1
ATOM 1438 C C . TYR B 1 14 ? -5.502 -1.526 -5.489 1 97.59 14 TYR B C 1
ATOM 1440 O O . TYR B 1 14 ? -4.368 -1.426 -5.017 1 97.59 14 TYR B O 1
ATOM 1448 N N . ILE B 1 15 ? -6.464 -2.196 -4.872 1 97.17 15 ILE B N 1
ATOM 1449 C CA . ILE B 1 15 ? -6.242 -2.851 -3.588 1 97.17 15 ILE B CA 1
ATOM 1450 C C . ILE B 1 15 ? -5.201 -3.957 -3.746 1 97.17 15 ILE B C 1
ATOM 1452 O O . ILE B 1 15 ? -4.299 -4.093 -2.916 1 97.17 15 ILE B O 1
ATOM 1456 N N . TYR B 1 16 ? -5.277 -4.692 -4.818 1 98.39 16 TYR B N 1
ATOM 1457 C CA . TYR B 1 16 ? -4.294 -5.741 -5.061 1 98.39 16 TYR B CA 1
ATOM 1458 C C . TY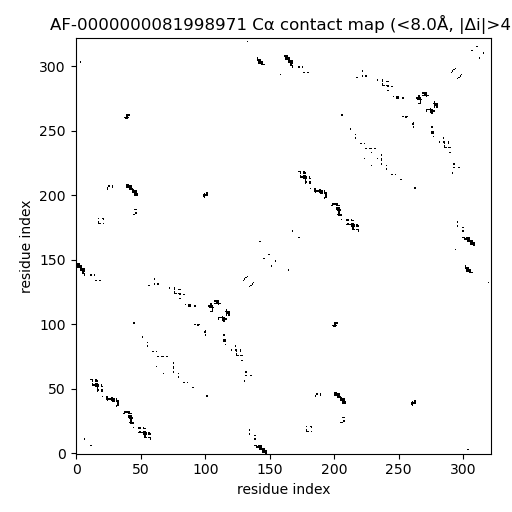R B 1 16 ? -2.913 -5.147 -5.31 1 98.39 16 TYR B C 1
ATOM 1460 O O . TYR B 1 16 ? -1.908 -5.669 -4.822 1 98.39 16 TYR B O 1
ATOM 1468 N N . ALA B 1 17 ? -2.907 -4.05 -5.995 1 97.98 17 ALA B N 1
ATOM 1469 C CA . ALA B 1 17 ? -1.649 -3.384 -6.324 1 97.98 17 ALA B CA 1
ATOM 1470 C C . ALA B 1 17 ? -0.942 -2.895 -5.063 1 97.98 17 ALA B C 1
ATOM 1472 O O . ALA B 1 17 ? 0.25 -3.146 -4.875 1 97.98 17 ALA B O 1
ATOM 1473 N N . ILE B 1 18 ? -1.653 -2.292 -4.207 1 96.84 18 ILE B N 1
ATOM 1474 C CA . ILE B 1 18 ? -1.016 -1.675 -3.048 1 96.84 18 ILE B CA 1
ATOM 1475 C C . ILE B 1 18 ? -0.597 -2.755 -2.053 1 96.84 18 ILE B C 1
ATOM 1477 O O . ILE B 1 18 ? 0.404 -2.604 -1.349 1 96.84 18 ILE B O 1
ATOM 1481 N N . HIS B 1 19 ? -1.302 -3.865 -2.03 1 97.39 19 HIS B N 1
ATOM 1482 C CA . HIS B 1 19 ? -0.882 -4.953 -1.155 1 97.39 19 HIS B CA 1
ATOM 1483 C C . HIS B 1 19 ? 0.347 -5.665 -1.712 1 97.39 19 HIS B C 1
ATOM 1485 O O . HIS B 1 19 ? 1.18 -6.161 -0.95 1 97.39 19 HIS B O 1
ATOM 1491 N N . GLY B 1 20 ? 0.355 -5.787 -3.029 1 96.25 20 GLY B N 1
ATOM 1492 C CA . GLY B 1 20 ? 1.594 -6.266 -3.621 1 96.25 20 GLY B CA 1
ATOM 1493 C C . GLY B 1 20 ? 2.785 -5.381 -3.309 1 96.25 20 GLY B C 1
ATOM 1494 O O . GLY B 1 20 ? 3.851 -5.874 -2.936 1 96.25 20 GLY B O 1
ATOM 1495 N N . TYR B 1 21 ? 2.534 -4.08 -3.412 1 94.96 21 TYR B N 1
ATOM 1496 C CA . TYR B 1 21 ? 3.532 -3.081 -3.046 1 94.96 21 TYR B CA 1
ATOM 1497 C C . TYR B 1 21 ? 3.991 -3.273 -1.605 1 94.96 21 TYR B C 1
ATOM 1499 O O . TYR B 1 21 ? 5.193 -3.285 -1.326 1 94.96 21 TYR B O 1
ATOM 1507 N N . PHE B 1 22 ? 3.073 -3.403 -0.822 1 95.71 22 PHE B N 1
ATOM 1508 C CA . PHE B 1 22 ? 3.321 -3.562 0.606 1 95.71 22 PHE B CA 1
ATOM 1509 C C . PHE B 1 22 ? 4.157 -4.807 0.875 1 95.71 22 PHE B C 1
ATOM 1511 O O . PHE B 1 22 ? 5.138 -4.754 1.62 1 95.71 22 PHE B O 1
ATOM 1518 N N . SER B 1 23 ? 3.796 -5.878 0.235 1 95.64 23 SER B N 1
ATOM 1519 C CA . SER B 1 23 ? 4.498 -7.139 0.447 1 95.64 23 SER B CA 1
ATOM 1520 C C . SER B 1 23 ? 5.94 -7.058 -0.043 1 95.64 23 SER B C 1
ATOM 1522 O O . SER B 1 23 ? 6.85 -7.581 0.603 1 95.64 23 SER B O 1
ATOM 1524 N N . GLU B 1 24 ? 6.103 -6.409 -1.136 1 95.46 24 GLU B N 1
ATOM 1525 C CA . GLU B 1 24 ? 7.449 -6.286 -1.688 1 95.46 24 GLU B CA 1
ATOM 1526 C C . GLU B 1 24 ? 8.337 -5.429 -0.79 1 95.46 24 GLU B C 1
ATOM 1528 O O . GLU B 1 24 ? 9.48 -5.794 -0.509 1 95.46 24 GLU B O 1
ATOM 1533 N N . VAL B 1 25 ? 7.845 -4.347 -0.341 1 94.85 25 VAL B N 1
ATOM 1534 C CA . VAL B 1 25 ? 8.606 -3.46 0.532 1 94.85 25 VAL B CA 1
ATOM 1535 C C . VAL B 1 25 ? 8.94 -4.18 1.837 1 94.85 25 VAL B C 1
ATOM 1537 O O . VAL B 1 25 ? 10.077 -4.123 2.311 1 94.85 25 VAL B O 1
ATOM 1540 N N . MET B 1 26 ? 7.961 -4.891 2.359 1 94.8 26 MET B N 1
ATOM 1541 C CA . MET B 1 26 ? 8.191 -5.633 3.596 1 94.8 26 MET B CA 1
ATOM 1542 C C . MET B 1 26 ? 9.257 -6.705 3.398 1 94.8 26 MET B C 1
ATOM 1544 O O . MET B 1 26 ? 10.119 -6.896 4.257 1 94.8 26 MET B O 1
ATOM 1548 N N . PHE B 1 27 ? 9.187 -7.359 2.307 1 94.47 27 PHE B N 1
ATOM 1549 C CA . PHE B 1 27 ? 10.136 -8.427 2.014 1 94.47 27 PHE B CA 1
ATOM 1550 C C . PHE B 1 27 ? 11.55 -7.873 1.883 1 94.47 27 PHE B C 1
ATOM 1552 O O . PHE B 1 27 ? 12.479 -8.368 2.525 1 94.47 27 PHE B O 1
ATOM 1559 N N . THR B 1 28 ? 11.712 -6.842 1.079 1 94.05 28 THR B N 1
ATOM 1560 C CA . THR B 1 28 ? 13.043 -6.291 0.846 1 94.05 28 THR B CA 1
ATOM 1561 C C . THR B 1 28 ? 13.564 -5.588 2.096 1 94.05 28 THR B C 1
ATOM 1563 O O . THR B 1 28 ? 14.77 -5.579 2.352 1 94.05 28 THR B O 1
ATOM 1566 N N . ALA B 1 29 ? 12.715 -4.968 2.876 1 94.55 29 ALA B N 1
ATOM 1567 C CA . ALA B 1 29 ? 13.121 -4.341 4.131 1 94.55 29 ALA B CA 1
ATOM 1568 C C . ALA B 1 29 ? 13.653 -5.378 5.116 1 94.55 29 ALA B C 1
ATOM 1570 O O . ALA B 1 29 ? 14.676 -5.157 5.767 1 94.55 29 ALA B O 1
ATOM 1571 N N . THR B 1 30 ? 12.972 -6.493 5.193 1 92.2 30 THR B N 1
ATOM 1572 C CA . THR B 1 30 ? 13.392 -7.567 6.086 1 92.2 30 THR B CA 1
ATOM 1573 C C . THR B 1 30 ? 14.735 -8.142 5.646 1 92.2 30 THR B C 1
ATOM 1575 O O . THR B 1 30 ? 15.595 -8.435 6.48 1 92.2 30 THR B O 1
ATOM 1578 N N . TRP B 1 31 ? 14.824 -8.229 4.363 1 88.49 31 TRP B N 1
ATOM 1579 C CA . TRP B 1 31 ? 16.081 -8.745 3.83 1 88.49 31 TRP B CA 1
ATOM 1580 C C . TRP B 1 31 ? 17.234 -7.797 4.143 1 88.49 31 TRP B C 1
ATOM 1582 O O . TRP B 1 31 ? 18.314 -8.235 4.545 1 88.49 31 TRP B O 1
ATOM 1592 N N . THR B 1 32 ? 16.988 -6.504 4.014 1 87.6 32 THR B N 1
ATOM 1593 C CA . THR B 1 32 ? 18.006 -5.502 4.311 1 87.6 32 THR B CA 1
ATOM 1594 C C . THR B 1 32 ? 18.354 -5.509 5.797 1 87.6 32 THR B C 1
ATOM 1596 O O . THR B 1 32 ? 19.518 -5.344 6.168 1 87.6 32 THR B O 1
ATOM 1599 N N . PHE B 1 33 ? 17.405 -5.688 6.62 1 89.39 33 PHE B N 1
ATOM 1600 C CA . PHE B 1 33 ? 17.629 -5.744 8.06 1 89.39 33 PHE B CA 1
ATOM 1601 C C . PHE B 1 33 ? 18.458 -6.968 8.431 1 89.39 33 PHE B C 1
ATOM 1603 O O . PHE B 1 33 ? 19.405 -6.867 9.214 1 89.39 33 PHE B O 1
ATOM 1610 N N . ILE B 1 34 ? 18.189 -8.121 7.88 1 88.06 34 ILE B N 1
ATOM 1611 C CA . ILE B 1 34 ? 18.835 -9.378 8.242 1 88.06 34 ILE B CA 1
ATOM 1612 C C . ILE B 1 34 ? 20.272 -9.388 7.724 1 88.06 34 ILE B C 1
ATOM 1614 O O . ILE B 1 34 ? 21.191 -9.807 8.432 1 88.06 34 ILE B O 1
ATOM 1618 N N . VAL B 1 35 ? 20.477 -8.86 6.551 1 87.41 35 VAL B N 1
ATOM 1619 C CA . VAL B 1 35 ? 21.782 -8.959 5.906 1 87.41 35 VAL B CA 1
ATOM 1620 C C . VAL B 1 35 ? 22.676 -7.81 6.367 1 87.41 35 VAL B C 1
ATOM 1622 O O . VAL B 1 35 ? 23.836 -8.024 6.726 1 87.41 35 VAL B O 1
ATOM 1625 N N . ASP B 1 36 ? 22.084 -6.599 6.466 1 89.52 36 ASP B N 1
ATOM 1626 C CA . ASP B 1 36 ? 22.899 -5.419 6.735 1 89.52 36 ASP B CA 1
ATOM 1627 C C . ASP B 1 36 ? 22.726 -4.949 8.178 1 89.52 36 ASP B C 1
ATOM 1629 O O . ASP B 1 36 ? 23.429 -4.043 8.63 1 89.52 36 ASP B O 1
ATOM 1633 N N . ARG B 1 37 ? 21.811 -5.56 8.911 1 89.8 37 ARG B N 1
ATOM 1634 C CA . ARG B 1 37 ? 21.501 -5.161 10.28 1 89.8 37 ARG B CA 1
ATOM 1635 C C . ARG B 1 37 ? 21.232 -3.662 10.366 1 89.8 37 ARG B C 1
ATOM 1637 O O . ARG B 1 37 ? 21.743 -2.984 11.26 1 89.8 37 ARG B O 1
ATOM 1644 N N . ASP B 1 38 ? 20.664 -3.217 9.355 1 88.54 38 ASP B N 1
ATOM 1645 C CA . ASP B 1 38 ? 20.318 -1.801 9.273 1 88.54 38 ASP B CA 1
ATOM 1646 C C . ASP B 1 38 ? 18.982 -1.522 9.958 1 88.54 38 ASP B C 1
ATOM 1648 O O . ASP B 1 38 ? 17.936 -1.992 9.505 1 88.54 38 ASP B O 1
ATOM 1652 N N . TRP B 1 39 ? 18.976 -0.737 10.972 1 89.85 39 TRP B N 1
ATOM 1653 C CA . TRP B 1 39 ? 17.809 -0.467 11.805 1 89.85 39 TRP B CA 1
ATOM 1654 C C . TRP B 1 39 ? 16.841 0.475 11.097 1 89.85 39 TRP B C 1
ATOM 1656 O O . TRP B 1 39 ? 15.72 0.69 11.566 1 89.85 39 TRP B O 1
ATOM 1666 N N . LYS B 1 40 ? 17.17 0.94 9.972 1 91.01 40 LYS B N 1
ATOM 1667 C CA . LYS B 1 40 ? 16.267 1.805 9.218 1 91.01 40 LYS B CA 1
ATOM 1668 C C . LYS B 1 40 ? 15.177 0.992 8.526 1 91.01 40 LYS B C 1
ATOM 1670 O O . LYS B 1 40 ? 14.155 1.542 8.11 1 91.01 40 LYS B O 1
ATOM 1675 N N . PHE B 1 41 ? 15.374 -0.346 8.346 1 93.73 41 PHE B N 1
ATOM 1676 C CA . PHE B 1 41 ? 14.377 -1.246 7.78 1 93.73 41 PHE B CA 1
ATOM 1677 C C . PHE B 1 41 ? 13.829 -0.692 6.47 1 93.73 41 PHE B C 1
ATOM 1679 O O . PHE B 1 41 ? 12.613 -0.612 6.284 1 93.73 41 PHE B O 1
ATOM 1686 N N . GLN B 1 42 ? 14.719 -0.427 5.573 1 94.32 42 GLN B N 1
ATOM 1687 C CA . GLN B 1 42 ? 14.305 0.164 4.304 1 94.32 42 GLN B CA 1
ATOM 1688 C C . GLN B 1 42 ? 13.962 -0.914 3.281 1 94.32 42 GLN B C 1
ATOM 1690 O O . GLN B 1 42 ? 14.645 -1.937 3.196 1 94.32 42 GLN B O 1
ATOM 1695 N N . GLY B 1 43 ? 12.887 -0.703 2.623 1 95.36 43 GLY B N 1
ATOM 1696 C CA . GLY B 1 43 ? 12.463 -1.544 1.515 1 95.36 43 GLY B CA 1
ATOM 1697 C C . GLY B 1 43 ? 12.379 -0.797 0.198 1 95.36 43 GLY B C 1
ATOM 1698 O O . GLY B 1 43 ? 12.204 0.423 0.18 1 95.36 43 GLY B O 1
ATOM 1699 N N . VAL B 1 44 ? 12.552 -1.551 -0.845 1 94.93 44 VAL B N 1
ATOM 1700 C CA . VAL B 1 44 ? 12.583 -0.949 -2.173 1 94.93 44 VAL B CA 1
ATOM 1701 C C . VAL B 1 44 ? 11.56 -1.635 -3.076 1 94.93 44 VAL B C 1
ATOM 1703 O O . VAL B 1 44 ? 11.373 -2.852 -2.999 1 94.93 44 VAL B O 1
ATOM 1706 N N . THR B 1 45 ? 10.886 -0.849 -3.816 1 95.74 45 THR B N 1
ATOM 1707 C CA . THR B 1 45 ? 10.01 -1.354 -4.868 1 95.74 45 THR B CA 1
ATOM 1708 C C . THR B 1 45 ? 9.966 -0.386 -6.046 1 95.74 45 THR B C 1
ATOM 1710 O O . THR B 1 45 ? 10.634 0.65 -6.031 1 95.74 45 THR B O 1
ATOM 1713 N N . SER B 1 46 ? 9.325 -0.81 -7.098 1 95.75 46 SER B N 1
ATOM 1714 C CA . SER B 1 46 ? 9.264 -0.019 -8.323 1 95.75 46 SER B CA 1
ATOM 1715 C C . SER B 1 46 ? 7.824 0.319 -8.692 1 95.75 46 SER B C 1
ATOM 1717 O O . SER B 1 46 ? 6.898 -0.414 -8.338 1 95.75 46 SER B O 1
ATOM 1719 N N . ILE B 1 47 ? 7.652 1.401 -9.413 1 94.82 47 ILE B N 1
ATOM 1720 C CA . ILE B 1 47 ? 6.328 1.781 -9.891 1 94.82 47 ILE B CA 1
ATOM 1721 C C . ILE B 1 47 ? 5.773 0.687 -10.801 1 94.82 47 ILE B C 1
ATOM 1723 O O . ILE B 1 47 ? 4.566 0.435 -10.815 1 94.82 47 ILE B O 1
ATOM 1727 N N . TRP B 1 48 ? 6.628 -0.021 -11.477 1 95.75 48 TRP B N 1
ATOM 1728 C CA . TRP B 1 48 ? 6.199 -1.11 -12.348 1 95.75 48 TRP B CA 1
ATOM 1729 C C . TRP B 1 48 ? 5.518 -2.214 -11.545 1 95.75 48 TRP B C 1
ATOM 1731 O O . TRP B 1 48 ? 4.621 -2.894 -12.048 1 95.75 48 TRP B O 1
ATOM 1741 N N . ALA B 1 49 ? 5.911 -2.308 -10.324 1 96.14 49 ALA B N 1
ATOM 1742 C CA . ALA B 1 49 ? 5.376 -3.356 -9.458 1 96.14 49 ALA B CA 1
ATOM 1743 C C . ALA B 1 49 ? 3.887 -3.145 -9.197 1 96.14 49 ALA B C 1
ATOM 1745 O O . ALA B 1 49 ? 3.14 -4.109 -9.013 1 96.14 49 ALA B O 1
ATOM 1746 N N . LEU B 1 50 ? 3.463 -1.901 -9.21 1 95.81 50 LEU B N 1
ATOM 1747 C CA . LEU B 1 50 ? 2.049 -1.605 -9.004 1 95.81 50 LEU B CA 1
ATOM 1748 C C . LEU B 1 50 ? 1.194 -2.264 -10.082 1 95.81 50 LEU B C 1
ATOM 1750 O O . LEU B 1 50 ? 0.191 -2.912 -9.774 1 95.81 50 LEU B O 1
ATOM 1754 N N . PHE B 1 51 ? 1.632 -2.184 -11.317 1 96.49 51 PHE B N 1
ATOM 1755 C CA . PHE B 1 51 ? 0.894 -2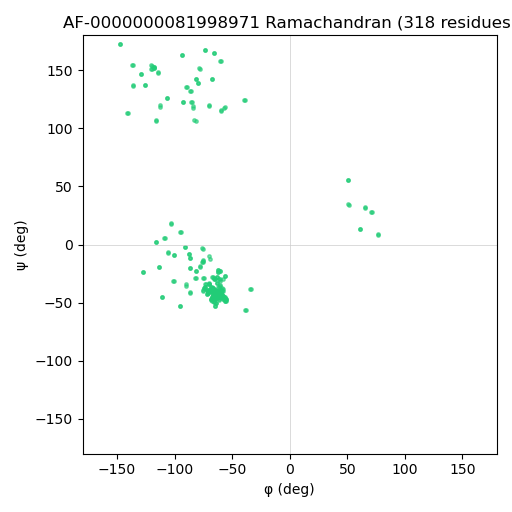.74 -12.446 1 96.49 51 PHE B CA 1
ATOM 1756 C C . PHE B 1 51 ? 0.983 -4.261 -12.455 1 96.49 51 PHE B C 1
ATOM 1758 O O . PHE B 1 51 ? -0.006 -4.944 -12.73 1 96.49 51 PHE B O 1
ATOM 1765 N N . ILE B 1 52 ? 2.128 -4.71 -12.066 1 98.01 52 ILE B N 1
ATOM 1766 C CA . ILE B 1 52 ? 2.363 -6.15 -12.07 1 98.01 52 ILE B CA 1
ATOM 1767 C C . ILE B 1 52 ? 1.493 -6.818 -11.008 1 98.01 52 ILE B C 1
ATOM 1769 O O . ILE B 1 52 ? 0.76 -7.765 -11.303 1 98.01 52 ILE B O 1
ATOM 1773 N N . TYR B 1 53 ? 1.474 -6.285 -9.866 1 98.06 53 TYR B N 1
ATOM 1774 C CA . TYR B 1 53 ? 0.748 -6.895 -8.758 1 98.06 53 TYR B CA 1
ATOM 1775 C C . TYR B 1 53 ? -0.754 -6.687 -8.91 1 98.06 53 TYR B C 1
ATOM 1777 O O . TYR B 1 53 ? -1.547 -7.568 -8.57 1 98.06 53 TYR B O 1
ATOM 1785 N N . GLY B 1 54 ? -1.173 -5.476 -9.361 1 98.3 54 GLY B N 1
ATOM 1786 C CA . GLY B 1 54 ? -2.591 -5.237 -9.572 1 98.3 54 GLY B CA 1
ATOM 1787 C C . GLY B 1 54 ? -3.221 -6.209 -10.552 1 98.3 54 GLY B C 1
ATOM 1788 O O . GLY B 1 54 ? -4.246 -6.825 -10.252 1 98.3 54 GLY B O 1
ATOM 1789 N N . THR B 1 55 ? -2.536 -6.402 -11.683 1 98.32 55 THR B N 1
ATOM 1790 C CA . THR B 1 55 ? -3.063 -7.284 -12.718 1 98.32 55 THR B CA 1
ATOM 1791 C C . THR B 1 55 ? -2.972 -8.744 -12.282 1 98.32 55 THR B C 1
ATOM 1793 O O . THR B 1 55 ? -3.911 -9.517 -12.482 1 98.32 55 THR B O 1
ATOM 1796 N N . ALA B 1 56 ? -1.854 -9.092 -11.687 1 98.45 56 ALA B N 1
ATOM 1797 C CA . ALA B 1 56 ? -1.72 -10.458 -11.187 1 98.45 56 ALA B CA 1
ATOM 1798 C C . ALA B 1 56 ? -2.796 -10.771 -10.152 1 98.45 56 ALA B C 1
ATOM 1800 O O . ALA B 1 56 ? -3.363 -11.867 -10.149 1 98.45 56 ALA B O 1
ATOM 1801 N N . GLY B 1 57 ? -3.053 -9.771 -9.269 1 98.44 57 GLY B N 1
ATOM 1802 C CA . GLY B 1 57 ? -4.083 -9.958 -8.259 1 98.44 57 GLY B CA 1
ATOM 1803 C C . GLY B 1 57 ? -5.457 -10.214 -8.849 1 98.44 57 GLY B C 1
ATOM 1804 O O . GLY B 1 57 ? -6.208 -11.052 -8.345 1 98.44 57 GLY B O 1
ATOM 1805 N N . LEU B 1 58 ? -5.791 -9.517 -9.89 1 98.32 58 LEU B N 1
ATOM 1806 C CA . LEU B 1 58 ? -7.083 -9.707 -10.541 1 98.32 58 LEU B CA 1
ATOM 1807 C C . LEU B 1 58 ? -7.178 -11.097 -11.163 1 98.32 58 LEU B C 1
ATOM 1809 O O . LEU B 1 58 ? -8.227 -11.742 -11.095 1 98.32 58 LEU B O 1
ATOM 1813 N N . VAL B 1 59 ? -6.114 -11.57 -11.78 1 98.5 59 VAL B N 1
ATOM 1814 C CA . VAL B 1 59 ? -6.112 -12.888 -12.406 1 98.5 59 VAL B CA 1
ATOM 1815 C C . VAL B 1 59 ? -6.247 -13.969 -11.336 1 98.5 59 VAL B C 1
ATOM 1817 O O . VAL B 1 59 ? -7.02 -14.917 -11.496 1 98.5 59 VAL B O 1
ATOM 1820 N N . VAL B 1 60 ? -5.515 -13.803 -10.27 1 98.57 60 VAL B N 1
ATOM 1821 C CA . VAL B 1 60 ? -5.584 -14.785 -9.193 1 98.57 60 VAL B CA 1
ATOM 1822 C C . VAL B 1 60 ? -6.989 -14.799 -8.595 1 98.57 60 VAL B C 1
ATOM 1824 O O . VAL B 1 60 ? -7.501 -15.857 -8.22 1 98.57 60 VAL B O 1
ATOM 1827 N N . GLU B 1 61 ? -7.598 -13.613 -8.443 1 98.39 61 GLU B N 1
ATOM 1828 C CA . GLU B 1 61 ? -8.992 -13.562 -8.011 1 98.39 61 GLU B CA 1
ATOM 1829 C C . GLU B 1 61 ? -9.886 -14.387 -8.932 1 98.39 61 GLU B C 1
ATOM 1831 O O . GLU B 1 61 ? -10.744 -15.137 -8.464 1 98.39 61 GLU B O 1
ATOM 1836 N N . GLY B 1 62 ? -9.699 -14.206 -10.239 1 98.11 62 GLY B N 1
ATOM 1837 C CA . GLY B 1 62 ? -10.455 -14.994 -11.199 1 98.11 62 GLY B CA 1
ATOM 1838 C C . GLY B 1 62 ? -10.243 -16.488 -11.045 1 98.11 62 GLY B C 1
ATOM 1839 O O . GLY B 1 62 ? -11.197 -17.266 -11.113 1 98.11 62 GLY B O 1
ATOM 1840 N N . LEU B 1 63 ? -9.025 -16.897 -10.873 1 98.09 63 LEU B N 1
ATOM 1841 C CA . LEU B 1 63 ? -8.708 -18.306 -10.667 1 98.09 63 LEU B CA 1
ATOM 1842 C C . LEU B 1 63 ? -9.36 -18.829 -9.391 1 98.09 63 LEU B C 1
ATOM 1844 O O . LEU B 1 63 ? -9.864 -19.954 -9.363 1 98.09 63 LEU B O 1
ATOM 1848 N N . TYR B 1 64 ? -9.264 -17.969 -8.357 1 97.62 64 TYR B N 1
ATOM 1849 C CA . TYR B 1 64 ? -9.913 -18.328 -7.101 1 97.62 64 TYR B CA 1
ATOM 1850 C C . TYR B 1 64 ? -11.394 -18.613 -7.314 1 97.62 64 TYR B C 1
ATOM 1852 O O . TYR B 1 64 ? -11.905 -19.642 -6.866 1 97.62 64 TYR B O 1
ATOM 1860 N N . MET B 1 65 ? -12.073 -17.709 -8.028 1 96.9 65 MET B N 1
ATOM 1861 C CA . MET B 1 65 ? -13.51 -17.857 -8.244 1 96.9 65 MET B CA 1
ATOM 1862 C C . MET B 1 65 ? -13.811 -19.103 -9.07 1 96.9 65 MET B C 1
ATOM 1864 O O . MET B 1 65 ? -14.823 -19.769 -8.85 1 96.9 65 MET B O 1
ATOM 1868 N N . LEU B 1 66 ? -12.905 -19.496 -9.937 1 97.16 66 LEU B N 1
ATOM 1869 C CA . LEU B 1 66 ? -13.102 -20.626 -10.839 1 97.16 66 LEU B CA 1
ATOM 1870 C C . LEU B 1 66 ? -12.808 -21.944 -10.131 1 97.16 66 LEU B C 1
ATOM 1872 O O . LEU B 1 66 ? -13.468 -22.953 -10.389 1 97.16 66 LEU B O 1
ATOM 1876 N N . LEU B 1 67 ? -11.928 -21.933 -9.154 1 97.53 67 LEU B N 1
ATOM 1877 C CA . LEU B 1 67 ? -11.361 -23.194 -8.69 1 97.53 67 LEU B CA 1
ATOM 1878 C C . LEU B 1 67 ? -11.795 -23.493 -7.26 1 97.53 67 LEU B C 1
ATOM 1880 O O . LEU B 1 67 ? -11.682 -24.63 -6.796 1 97.53 67 LEU B O 1
ATOM 1884 N N . ARG B 1 68 ? -12.223 -22.486 -6.561 1 94.41 68 ARG B N 1
ATOM 1885 C CA . ARG B 1 68 ? -12.445 -22.604 -5.124 1 94.41 68 ARG B CA 1
ATOM 1886 C C . ARG B 1 68 ? -13.407 -23.744 -4.809 1 94.41 68 ARG B C 1
ATOM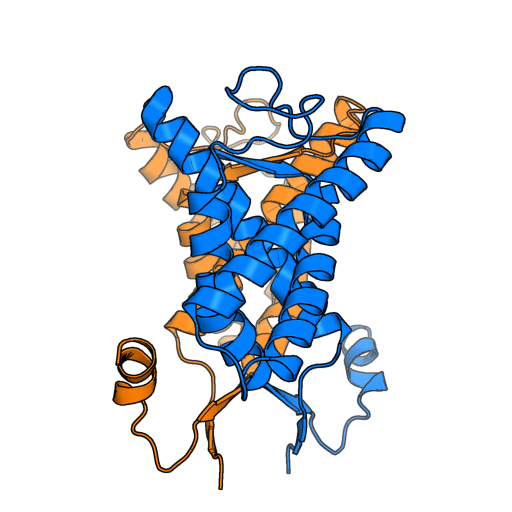 1888 O O . ARG B 1 68 ? -13.302 -24.38 -3.758 1 94.41 68 ARG B O 1
ATOM 1895 N N . ALA B 1 69 ? -14.309 -24.132 -5.668 1 94.45 69 ALA B N 1
ATOM 1896 C CA . ALA B 1 69 ? -15.33 -25.143 -5.404 1 94.45 69 ALA B CA 1
ATOM 1897 C C . ALA B 1 69 ? -14.801 -26.545 -5.693 1 94.45 69 ALA B C 1
ATOM 1899 O O . ALA B 1 69 ? -15.342 -27.535 -5.195 1 94.45 69 ALA B O 1
ATOM 1900 N N . HIS B 1 70 ? -13.68 -26.712 -6.324 1 95.96 70 HIS B N 1
ATOM 1901 C CA . HIS B 1 70 ? -13.335 -28.019 -6.873 1 95.96 70 HIS B CA 1
ATOM 1902 C C . HIS B 1 70 ? -11.956 -28.467 -6.403 1 95.96 70 HIS B C 1
ATOM 1904 O O . HIS B 1 70 ? -11.642 -29.659 -6.433 1 95.96 70 HIS B O 1
ATOM 1910 N N . LEU B 1 71 ? -11.156 -27.566 -6.043 1 97.33 71 LEU B N 1
ATOM 1911 C CA . LEU B 1 71 ? -9.77 -27.915 -5.751 1 97.33 71 LEU B CA 1
ATOM 1912 C C . LEU B 1 71 ? -9.41 -27.554 -4.314 1 97.33 71 LEU B C 1
ATOM 1914 O O . LEU B 1 71 ? -9.93 -26.581 -3.765 1 97.33 71 LEU B O 1
ATOM 1918 N N . SER B 1 72 ? -8.528 -28.283 -3.805 1 97.46 72 SER B N 1
ATOM 1919 C CA . SER B 1 72 ? -8.046 -28.029 -2.452 1 97.46 72 SER B CA 1
ATOM 1920 C C . SER B 1 72 ? -7.15 -26.795 -2.407 1 97.46 72 SER B C 1
ATOM 1922 O O . SER B 1 72 ? -6.712 -26.302 -3.448 1 97.46 72 SER B O 1
ATOM 1924 N N . LEU B 1 73 ? -6.89 -26.358 -1.226 1 96.96 73 LEU B N 1
ATOM 1925 C CA . LEU B 1 73 ? -6.078 -25.164 -1.016 1 96.96 73 LEU B CA 1
ATOM 1926 C C . LEU B 1 73 ? -4.664 -25.368 -1.552 1 96.96 73 LEU B C 1
ATOM 1928 O O . LEU B 1 73 ? -4.095 -24.466 -2.172 1 96.96 73 LEU B O 1
ATOM 1932 N N . LEU B 1 74 ? -4.103 -26.54 -1.335 1 97.04 74 LEU B N 1
ATOM 1933 C CA . LEU B 1 74 ? -2.732 -26.824 -1.746 1 97.04 74 LEU B CA 1
ATOM 1934 C C . LEU B 1 74 ? -2.613 -26.839 -3.267 1 97.04 74 LEU B C 1
ATOM 1936 O O . LEU B 1 74 ? -1.646 -26.313 -3.823 1 97.04 74 LEU B O 1
ATOM 1940 N N . THR B 1 75 ? -3.61 -27.409 -3.906 1 97.88 75 THR B N 1
ATOM 1941 C CA . THR B 1 75 ? -3.601 -27.468 -5.363 1 97.88 75 THR B CA 1
ATOM 1942 C C . THR B 1 75 ? -3.773 -26.074 -5.961 1 97.88 75 THR B C 1
ATOM 1944 O O . THR B 1 75 ? -3.093 -25.719 -6.927 1 97.88 75 THR B O 1
ATOM 1947 N N . ARG B 1 76 ? -4.625 -25.329 -5.328 1 98.11 76 ARG B N 1
ATOM 1948 C CA . ARG B 1 76 ? -4.814 -23.965 -5.812 1 98.11 76 ARG B CA 1
ATOM 1949 C C . ARG B 1 76 ? -3.545 -23.14 -5.633 1 98.11 76 ARG B C 1
ATOM 1951 O O . ARG B 1 76 ? -3.163 -22.378 -6.524 1 98.11 76 ARG B O 1
ATOM 1958 N N . GLY B 1 77 ? -2.891 -23.33 -4.506 1 98.21 77 GLY B N 1
ATOM 1959 C CA . GLY B 1 77 ? -1.632 -22.641 -4.269 1 98.21 77 GLY B CA 1
ATOM 1960 C C . GLY B 1 77 ? -0.579 -22.947 -5.317 1 98.21 77 GLY B C 1
ATOM 1961 O O . GLY B 1 77 ? 0.173 -22.059 -5.726 1 98.21 77 GLY B O 1
ATOM 1962 N N . THR B 1 78 ? -0.584 -24.201 -5.733 1 98.44 78 THR B N 1
ATOM 1963 C CA . THR B 1 78 ? 0.372 -24.618 -6.753 1 98.44 78 THR B CA 1
ATOM 1964 C C . THR B 1 78 ? 0.056 -23.958 -8.092 1 98.44 78 THR B C 1
ATOM 1966 O O . THR B 1 78 ? 0.957 -23.477 -8.781 1 98.44 78 THR B O 1
ATOM 1969 N N . ILE B 1 79 ? -1.196 -23.892 -8.415 1 98.48 79 ILE B N 1
ATOM 1970 C CA . ILE B 1 79 ? -1.622 -23.275 -9.667 1 98.48 79 ILE B CA 1
ATOM 1971 C C . ILE B 1 79 ? -1.302 -21.782 -9.641 1 98.48 79 ILE B C 1
ATOM 1973 O O . ILE B 1 79 ? -0.796 -21.232 -10.622 1 98.48 79 ILE B O 1
ATOM 1977 N N . TYR B 1 80 ? -1.589 -21.112 -8.466 1 98.67 80 TYR B N 1
ATOM 1978 C CA . TYR B 1 80 ? -1.25 -19.701 -8.321 1 98.67 80 TYR B CA 1
ATOM 1979 C C . TYR B 1 80 ? 0.242 -19.473 -8.533 1 98.67 80 TYR B C 1
ATOM 1981 O O . TYR B 1 80 ? 0.64 -18.531 -9.222 1 98.67 80 TYR B O 1
ATOM 1989 N N . THR B 1 81 ? 1.036 -20.329 -7.934 1 98.52 81 THR B N 1
ATOM 1990 C CA . THR B 1 81 ? 2.486 -20.178 -7.988 1 98.52 81 THR B CA 1
ATOM 1991 C C . THR B 1 81 ? 2.991 -20.315 -9.422 1 98.52 81 THR B C 1
ATOM 1993 O O . THR B 1 81 ? 3.851 -19.547 -9.859 1 98.52 81 THR B O 1
ATOM 1996 N N . LEU B 1 82 ? 2.447 -21.263 -10.13 1 98.35 82 LEU B N 1
ATOM 1997 C CA . LEU B 1 82 ? 2.823 -21.447 -11.528 1 98.35 82 LEU B CA 1
ATOM 1998 C C . LEU B 1 82 ? 2.453 -20.221 -12.356 1 98.35 82 LEU B C 1
ATOM 2000 O O . LEU B 1 82 ? 3.251 -19.755 -13.173 1 98.35 82 LEU B O 1
ATOM 2004 N N . PHE B 1 83 ? 1.276 -19.737 -12.147 1 98.62 83 PHE B N 1
ATOM 2005 C CA . PHE B 1 83 ? 0.855 -18.527 -12.843 1 98.62 83 PHE B CA 1
ATOM 2006 C C . PHE B 1 83 ? 1.787 -17.365 -12.519 1 98.62 83 PHE B C 1
ATOM 2008 O O . PHE B 1 83 ? 2.179 -16.61 -13.411 1 98.62 83 PHE B O 1
ATOM 2015 N N . ILE B 1 84 ? 2.144 -17.175 -11.187 1 98.33 84 ILE B N 1
ATOM 2016 C CA . ILE B 1 84 ? 2.984 -16.066 -10.746 1 98.33 84 ILE B CA 1
ATOM 2017 C C . ILE B 1 84 ? 4.339 -16.135 -11.446 1 98.33 84 ILE B C 1
ATOM 2019 O O . ILE B 1 84 ? 4.87 -15.112 -11.886 1 98.33 84 ILE B O 1
ATOM 2023 N N . TYR B 1 85 ? 4.896 -17.345 -11.616 1 98.23 85 TYR B N 1
ATOM 2024 C CA . TYR B 1 85 ? 6.171 -17.498 -12.309 1 98.23 85 TYR B CA 1
ATOM 2025 C C . TYR B 1 85 ? 6.044 -17.108 -13.777 1 98.23 85 TYR B C 1
ATOM 2027 O O . TYR B 1 85 ? 6.92 -16.436 -14.325 1 98.23 85 TYR B O 1
ATOM 2035 N N . LEU B 1 86 ? 4.972 -17.54 -14.369 1 98.23 86 LEU B N 1
ATOM 2036 C CA . LEU B 1 86 ? 4.748 -17.181 -15.765 1 98.23 86 LEU B CA 1
ATOM 2037 C C . LEU B 1 86 ? 4.599 -15.671 -15.921 1 98.23 86 LEU B C 1
ATOM 2039 O O . LEU B 1 86 ? 5.168 -15.078 -16.84 1 98.23 86 LEU B O 1
ATOM 2043 N N . TRP B 1 87 ? 3.859 -15.093 -15.007 1 98.35 87 TRP B N 1
ATOM 2044 C CA . TRP B 1 87 ? 3.615 -13.654 -15.009 1 98.35 87 TRP B CA 1
ATOM 2045 C C . TRP B 1 87 ? 4.907 -12.882 -14.763 1 98.35 87 TRP B C 1
ATOM 2047 O O . TRP B 1 87 ? 5.194 -11.903 -15.457 1 98.35 87 TRP B O 1
ATOM 2057 N N . GLU B 1 88 ? 5.66 -13.303 -13.787 1 97.62 88 GLU B N 1
ATOM 2058 C CA . GLU B 1 88 ? 6.944 -12.684 -13.471 1 97.62 88 GLU B CA 1
ATOM 2059 C C . GLU B 1 88 ? 7.901 -12.762 -14.656 1 97.62 88 GLU B C 1
ATOM 2061 O O . GLU B 1 88 ? 8.545 -11.771 -15.007 1 97.62 88 GLU B O 1
ATOM 2066 N N . PHE B 1 89 ? 7.939 -13.881 -15.24 1 97.89 89 PHE B N 1
ATOM 2067 C CA . PHE B 1 89 ? 8.835 -14.063 -16.376 1 97.89 89 PHE B CA 1
ATOM 2068 C C . PHE B 1 89 ? 8.419 -13.173 -17.542 1 97.89 89 PHE B C 1
ATOM 2070 O O . PHE B 1 89 ? 9.255 -12.491 -18.138 1 97.89 89 PHE B O 1
ATOM 2077 N N . SER B 1 90 ? 7.183 -13.156 -17.838 1 97.92 90 SER B N 1
ATOM 2078 C CA . SER B 1 90 ? 6.69 -12.41 -18.992 1 97.92 90 SER B CA 1
ATOM 2079 C C . SER B 1 90 ? 6.856 -10.907 -18.791 1 97.92 90 SER B C 1
ATOM 2081 O O . SER B 1 90 ? 7.357 -10.209 -19.674 1 97.92 90 SER B O 1
ATOM 2083 N N . THR B 1 91 ? 6.512 -10.437 -17.619 1 97.62 91 THR B N 1
ATOM 2084 C CA . THR B 1 91 ? 6.63 -9.008 -17.355 1 97.62 91 THR B CA 1
ATOM 2085 C C . THR B 1 91 ? 8.096 -8.599 -17.237 1 97.62 91 THR B C 1
ATOM 2087 O O . THR B 1 91 ? 8.491 -7.539 -17.726 1 97.62 91 THR B O 1
ATOM 2090 N N . GLY B 1 92 ? 8.853 -9.446 -16.555 1 97.13 92 GLY B N 1
ATOM 2091 C CA . GLY B 1 92 ? 10.281 -9.178 -16.488 1 97.13 92 GLY B CA 1
ATOM 2092 C C . GLY B 1 92 ? 10.942 -9.118 -17.852 1 97.13 92 GLY B C 1
ATOM 2093 O O . GLY B 1 92 ? 11.803 -8.27 -18.093 1 97.13 92 GLY B O 1
ATOM 2094 N N . TYR B 1 93 ? 10.546 -10 -18.721 1 97.47 93 TYR B N 1
ATOM 2095 C CA . TYR B 1 93 ? 11.113 -10.045 -20.065 1 97.47 93 TYR B CA 1
ATOM 2096 C C . TYR B 1 93 ? 10.817 -8.758 -20.825 1 97.47 93 TYR B C 1
ATOM 2098 O O . TYR B 1 93 ? 11.711 -8.178 -21.447 1 97.47 93 TYR B O 1
ATOM 2106 N N . VAL B 1 94 ? 9.634 -8.275 -20.768 1 96.88 94 VAL B N 1
ATOM 2107 C CA . VAL B 1 94 ? 9.229 -7.046 -21.443 1 96.88 94 VAL B CA 1
ATOM 2108 C C . VAL B 1 94 ? 9.988 -5.859 -20.853 1 96.88 94 VAL B C 1
ATOM 2110 O O . VAL B 1 94 ? 10.555 -5.049 -21.59 1 96.88 94 VAL B O 1
ATOM 2113 N N . LEU B 1 95 ? 10.069 -5.806 -19.521 1 96.2 95 LEU B N 1
ATOM 2114 C CA . LEU B 1 95 ? 10.735 -4.689 -18.861 1 96.2 95 LEU B CA 1
ATOM 2115 C C . LEU B 1 95 ? 12.235 -4.711 -19.135 1 96.2 95 LEU B C 1
ATOM 2117 O O . LEU B 1 95 ? 12.86 -3.658 -19.278 1 96.2 95 LEU B O 1
ATOM 2121 N N . HIS B 1 96 ? 12.716 -5.909 -19.18 1 95.39 96 HIS B N 1
ATOM 2122 C CA . HIS B 1 96 ? 14.143 -6.072 -19.435 1 95.39 96 HIS B CA 1
ATOM 2123 C C . HIS B 1 96 ? 14.524 -5.52 -20.804 1 95.39 96 HIS B C 1
ATOM 2125 O O . HIS B 1 96 ? 15.589 -4.919 -20.961 1 95.39 96 HIS B O 1
ATOM 2131 N N . ARG B 1 97 ? 13.731 -5.662 -21.744 1 94.61 97 ARG B N 1
ATOM 2132 C CA . ARG B 1 97 ? 13.988 -5.173 -23.095 1 94.61 97 ARG B CA 1
ATOM 2133 C C . ARG B 1 97 ? 14.126 -3.655 -23.111 1 94.61 97 ARG B C 1
ATOM 2135 O O . ARG B 1 97 ? 14.844 -3.1 -23.946 1 94.61 97 ARG B O 1
ATOM 2142 N N . PHE B 1 98 ? 13.593 -2.958 -22.176 1 93.23 98 PHE B N 1
ATOM 2143 C CA . PHE B 1 98 ? 13.627 -1.501 -22.13 1 93.23 98 PHE B CA 1
ATOM 2144 C C . PHE B 1 98 ? 14.557 -1.015 -21.025 1 93.23 98 PHE B C 1
ATOM 2146 O O . PHE B 1 98 ? 14.538 0.163 -20.664 1 93.23 98 PHE B O 1
ATOM 2153 N N . GLY B 1 99 ? 15.237 -1.965 -20.395 1 91.61 99 GLY B N 1
ATOM 2154 C CA . GLY B 1 99 ? 16.144 -1.596 -19.32 1 91.61 99 GLY B CA 1
ATOM 2155 C C . GLY B 1 99 ? 15.426 -1.137 -18.065 1 91.61 99 GLY B C 1
ATOM 2156 O O . GLY B 1 99 ? 15.966 -0.345 -17.289 1 91.61 99 GLY B O 1
ATOM 2157 N N . ALA B 1 100 ? 14.188 -1.633 -17.849 1 93.26 100 ALA B N 1
ATOM 2158 C CA . ALA B 1 100 ? 13.338 -1.112 -16.782 1 93.26 100 ALA B CA 1
ATOM 2159 C C . ALA B 1 100 ? 13.06 -2.182 -15.731 1 93.26 100 ALA B C 1
ATOM 2161 O O . ALA B 1 100 ? 12.321 -1.943 -14.773 1 93.26 100 ALA B O 1
ATOM 2162 N N . CYS B 1 101 ? 13.616 -3.344 -15.885 1 94.06 101 CYS B N 1
ATOM 2163 C CA . CYS B 1 101 ? 13.384 -4.413 -14.921 1 94.06 101 CYS B CA 1
ATOM 2164 C C . CYS B 1 101 ? 14.07 -4.11 -13.594 1 94.06 101 CYS B C 1
ATOM 2166 O O . CYS B 1 101 ? 15.299 -4.037 -13.528 1 94.06 101 CYS B O 1
ATOM 2168 N N . PRO B 1 102 ? 13.255 -4.023 -12.553 1 91.62 102 PRO B N 1
ATOM 2169 C CA . PRO B 1 102 ? 13.837 -3.542 -11.298 1 91.62 102 PRO B CA 1
ATOM 2170 C C . PRO B 1 102 ? 14.438 -4.666 -10.457 1 91.62 102 PRO B C 1
ATOM 2172 O O . PRO B 1 102 ? 14.996 -4.411 -9.387 1 91.62 102 PRO B O 1
ATOM 2175 N N . TRP B 1 103 ? 14.239 -5.89 -10.842 1 92.99 103 TRP B N 1
ATOM 2176 C CA . TRP B 1 103 ? 14.851 -6.982 -10.092 1 92.99 103 TRP B CA 1
ATOM 2177 C C . TRP B 1 103 ? 15.824 -7.766 -10.967 1 92.99 103 TRP B C 1
ATOM 2179 O O . TRP B 1 103 ? 15.751 -7.704 -12.196 1 92.99 103 TRP B O 1
ATOM 2189 N N . ASP B 1 104 ? 16.799 -8.344 -10.33 1 93.57 104 ASP B N 1
ATOM 2190 C CA . ASP B 1 104 ? 17.816 -9.166 -10.981 1 93.57 104 ASP B CA 1
ATOM 2191 C C . ASP B 1 104 ? 18.173 -10.378 -10.124 1 93.57 104 ASP B C 1
ATOM 2193 O O . ASP B 1 104 ? 18.828 -10.241 -9.088 1 93.57 104 ASP B O 1
ATOM 2197 N N . TYR B 1 105 ? 17.799 -11.53 -10.663 1 94.45 105 TYR B N 1
ATOM 2198 C CA . TYR B 1 105 ? 18.019 -12.744 -9.886 1 94.45 105 TYR B CA 1
ATOM 2199 C C . TYR B 1 105 ? 19.221 -13.519 -10.414 1 94.45 105 TYR B C 1
ATOM 2201 O O . TYR B 1 105 ? 19.374 -14.709 -10.129 1 94.45 105 TYR B O 1
ATOM 2209 N N . SER B 1 106 ? 20.113 -12.909 -11.183 1 93.32 106 SER B N 1
ATOM 2210 C CA . SER B 1 106 ? 21.259 -13.577 -11.79 1 93.32 106 SER B CA 1
ATOM 2211 C C . SER B 1 106 ? 22.202 -14.132 -10.729 1 93.32 106 SER B C 1
ATOM 2213 O O . SER B 1 106 ? 22.902 -15.118 -10.967 1 93.32 106 SER B O 1
ATOM 2215 N N . GLY B 1 107 ? 22.145 -13.622 -9.574 1 91.11 107 GLY B N 1
ATOM 2216 C CA . GLY B 1 107 ? 23.025 -14.079 -8.511 1 91.11 107 GLY B CA 1
ATOM 2217 C C . GLY B 1 107 ? 22.43 -15.205 -7.686 1 91.11 107 GLY B C 1
ATOM 2218 O O . GLY B 1 107 ? 23.073 -15.714 -6.765 1 91.11 107 GLY B O 1
ATOM 2219 N N . PHE B 1 108 ? 21.234 -15.625 -7.947 1 91.49 108 PHE B N 1
ATOM 2220 C CA . PHE B 1 108 ? 20.557 -16.675 -7.196 1 91.49 108 PHE B CA 1
ATOM 2221 C C . PHE B 1 108 ? 20.768 -18.033 -7.854 1 91.49 108 PHE B C 1
ATOM 2223 O O . PHE B 1 108 ? 21.081 -18.11 -9.044 1 91.49 108 PHE B O 1
ATOM 2230 N N . ARG B 1 109 ? 20.508 -19.028 -7.109 1 90.41 109 ARG B N 1
ATOM 2231 C CA . ARG B 1 109 ? 20.578 -20.388 -7.632 1 90.41 109 ARG B CA 1
ATOM 2232 C C . ARG B 1 109 ? 19.302 -20.752 -8.384 1 90.41 109 ARG B C 1
ATOM 2234 O O . ARG B 1 109 ? 18.21 -20.316 -8.013 1 90.41 109 ARG B O 1
ATOM 2241 N N . PHE B 1 110 ? 19.351 -21.461 -9.435 1 93.88 110 PHE B N 1
ATOM 2242 C CA . PHE B 1 110 ? 18.234 -21.969 -10.222 1 93.88 110 PHE B CA 1
ATOM 2243 C C . PHE B 1 110 ? 17.455 -20.824 -10.858 1 93.88 110 PHE B C 1
ATOM 2245 O O . PHE B 1 110 ? 16.222 -20.832 -10.863 1 93.88 110 PHE B O 1
ATOM 2252 N N . ASN B 1 111 ? 18.202 -19.802 -11.155 1 94.66 111 ASN B N 1
ATOM 2253 C CA . ASN B 1 111 ? 17.554 -18.699 -11.857 1 94.66 111 ASN B CA 1
ATOM 2254 C C . ASN B 1 111 ? 17.386 -19.003 -13.343 1 94.66 111 ASN B C 1
ATOM 2256 O O . ASN B 1 111 ? 18.086 -19.857 -13.89 1 94.66 111 ASN B O 1
ATOM 2260 N N . PHE B 1 112 ? 16.429 -18.474 -13.96 1 95.41 112 PHE B N 1
ATOM 2261 C CA . PHE B 1 112 ? 16.202 -18.538 -15.399 1 95.41 112 PHE B CA 1
ATOM 2262 C C . PHE B 1 112 ? 16.279 -17.149 -16.021 1 95.41 112 PHE B C 1
ATOM 2264 O O . PHE B 1 112 ? 15.372 -16.333 -15.844 1 95.41 112 PHE B O 1
ATOM 2271 N N . MET B 1 113 ? 17.421 -16.813 -16.796 1 95.29 113 MET B N 1
ATOM 2272 C CA . MET B 1 113 ? 17.691 -15.569 -17.51 1 95.29 113 MET B CA 1
ATOM 2273 C C . MET B 1 113 ? 17.739 -14.388 -16.547 1 95.29 113 MET B C 1
ATOM 2275 O O . MET B 1 113 ? 17.535 -13.242 -16.952 1 95.29 113 MET B O 1
ATOM 2279 N N . GLY B 1 114 ? 17.809 -14.695 -15.195 1 95.11 114 GLY B N 1
ATOM 2280 C CA . GLY B 1 114 ? 17.852 -13.641 -14.195 1 95.11 114 GLY B CA 1
ATOM 2281 C C . GLY B 1 114 ? 16.501 -12.996 -13.949 1 95.11 114 GLY B C 1
ATOM 2282 O O . GLY B 1 114 ? 16.406 -11.99 -13.243 1 95.11 114 GLY B O 1
ATOM 2283 N N . LEU B 1 115 ? 15.5 -13.583 -14.532 1 96.55 115 LEU B N 1
ATOM 2284 C CA . LEU B 1 115 ? 14.168 -12.992 -14.46 1 96.55 115 LEU B CA 1
ATOM 2285 C C . LEU B 1 115 ? 13.316 -13.699 -13.411 1 96.55 115 LEU B C 1
ATOM 2287 O O . LEU B 1 115 ? 12.405 -13.097 -12.837 1 96.55 115 LEU B O 1
ATOM 2291 N N . ILE B 1 116 ? 13.55 -14.944 -13.216 1 97.1 116 ILE B N 1
ATOM 2292 C CA . ILE B 1 116 ? 12.876 -15.698 -12.165 1 97.1 116 ILE B CA 1
ATOM 2293 C C . ILE B 1 116 ? 13.882 -16.592 -11.444 1 97.1 116 ILE B C 1
ATOM 2295 O O . ILE B 1 116 ? 14.964 -16.867 -11.968 1 97.1 116 ILE B O 1
ATOM 2299 N N . THR B 1 117 ? 13.618 -16.915 -10.246 1 96.02 117 THR B N 1
ATOM 2300 C CA . THR B 1 117 ? 14.435 -17.85 -9.481 1 96.02 117 THR B CA 1
ATOM 2301 C C . THR B 1 117 ? 13.557 -18.838 -8.719 1 96.02 117 THR B C 1
ATOM 2303 O O . THR B 1 117 ? 12.556 -18.449 -8.114 1 96.02 117 THR B O 1
ATOM 2306 N N . PHE B 1 118 ? 13.898 -20.11 -8.71 1 95.41 118 PHE B N 1
ATOM 2307 C CA . PHE B 1 118 ? 13.108 -21.138 -8.042 1 95.41 118 PHE B CA 1
ATOM 2308 C C . PHE B 1 118 ? 13.302 -21.073 -6.532 1 95.41 118 PHE B C 1
ATOM 2310 O O . PHE B 1 118 ? 12.543 -21.684 -5.776 1 95.41 118 PHE B O 1
ATOM 2317 N N . GLU B 1 119 ? 14.308 -20.377 -6.07 1 94.63 119 GLU B N 1
ATOM 2318 C CA . GLU B 1 119 ? 14.535 -20.198 -4.639 1 94.63 119 GLU B CA 1
ATOM 2319 C C . GLU B 1 119 ? 13.356 -19.49 -3.978 1 94.63 119 GLU B C 1
ATOM 2321 O O . GLU B 1 119 ? 13.123 -19.65 -2.778 1 94.63 119 GLU B O 1
ATOM 2326 N N . TYR B 1 120 ? 12.621 -18.769 -4.78 1 95.12 120 TYR B N 1
ATOM 2327 C CA . TYR B 1 120 ? 11.518 -17.989 -4.229 1 95.12 120 TYR B CA 1
ATOM 2328 C C . TYR B 1 120 ? 10.207 -18.76 -4.321 1 95.12 120 TYR B C 1
ATOM 2330 O O . TYR B 1 120 ? 9.147 -18.24 -3.963 1 95.12 120 TYR B O 1
ATOM 2338 N N . CYS B 1 121 ? 10.254 -20.042 -4.644 1 96.58 121 CYS B N 1
ATOM 2339 C CA . CYS B 1 121 ? 9.056 -20.852 -4.833 1 96.58 121 CYS B CA 1
ATOM 2340 C C . CYS B 1 121 ? 8.231 -20.912 -3.553 1 96.58 121 CYS B C 1
ATOM 2342 O O . CYS B 1 121 ? 7.026 -20.655 -3.573 1 96.58 121 CYS B O 1
ATOM 2344 N N . PRO B 1 122 ? 8.877 -21.181 -2.403 1 96.26 122 PRO B N 1
ATOM 2345 C CA . PRO B 1 122 ? 8.077 -21.212 -1.177 1 96.26 122 PRO B CA 1
ATOM 2346 C C . PRO B 1 122 ? 7.436 -19.863 -0.857 1 96.26 122 PRO B C 1
ATOM 2348 O O . PRO B 1 122 ? 6.324 -19.815 -0.326 1 96.26 122 PRO B O 1
ATOM 2351 N N . PHE B 1 123 ? 8.111 -18.755 -1.202 1 95.33 123 PHE B N 1
ATOM 2352 C CA . PHE B 1 123 ? 7.589 -17.423 -0.922 1 95.33 123 PHE B CA 1
ATOM 2353 C C . PHE B 1 123 ? 6.391 -17.113 -1.811 1 95.33 123 PHE B C 1
ATOM 2355 O O . PHE B 1 123 ? 5.397 -16.55 -1.348 1 95.33 123 PHE B O 1
ATOM 2362 N N . TRP B 1 124 ? 6.461 -17.516 -3.095 1 97.59 124 TRP B N 1
ATOM 2363 C CA . TRP B 1 12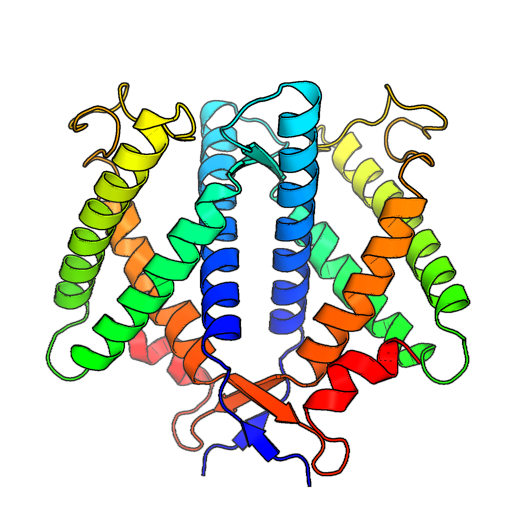4 ? 5.337 -17.305 -4.001 1 97.59 124 TRP B CA 1
ATOM 2364 C C . TRP B 1 124 ? 4.14 -18.155 -3.59 1 97.59 124 TRP B C 1
ATOM 2366 O O . TRP B 1 124 ? 2.994 -17.705 -3.669 1 97.59 124 TRP B O 1
ATOM 2376 N N . PHE B 1 125 ? 4.437 -19.374 -3.133 1 98.22 125 PHE B N 1
ATOM 2377 C CA . PHE B 1 125 ? 3.375 -20.278 -2.707 1 98.22 125 PHE B CA 1
ATOM 2378 C C . PHE B 1 125 ? 2.653 -19.727 -1.484 1 98.22 125 PHE B C 1
ATOM 2380 O O . PHE B 1 125 ? 1.431 -19.565 -1.499 1 98.22 125 PHE B O 1
ATOM 2387 N N . VAL B 1 126 ? 3.376 -19.391 -0.468 1 97.59 126 VAL B N 1
ATOM 2388 C CA . VAL B 1 126 ? 2.793 -18.856 0.758 1 97.59 126 VAL B CA 1
ATOM 2389 C C . VAL B 1 126 ? 2.143 -17.504 0.474 1 97.59 126 VAL B C 1
ATOM 2391 O O . VAL B 1 126 ? 1.042 -17.224 0.954 1 97.59 126 VAL B O 1
ATOM 2394 N N . GLY B 1 127 ? 2.851 -16.689 -0.345 1 97.57 127 GLY B N 1
ATOM 2395 C CA . GLY B 1 127 ? 2.317 -15.381 -0.69 1 97.57 127 GLY B CA 1
ATOM 2396 C C . GLY B 1 127 ? 0.979 -15.45 -1.4 1 97.57 127 GLY B C 1
ATOM 2397 O O . GLY B 1 127 ? 0.089 -14.637 -1.141 1 97.57 127 GLY B O 1
ATOM 2398 N N . SER B 1 128 ? 0.848 -16.36 -2.27 1 98.12 128 SER B N 1
ATOM 2399 C CA . SER B 1 128 ? -0.399 -16.472 -3.02 1 98.12 128 SER B CA 1
ATOM 2400 C C . SER B 1 128 ? -1.536 -16.964 -2.131 1 98.12 128 SER B C 1
ATOM 2402 O O . SER B 1 128 ? -2.689 -16.569 -2.314 1 98.12 128 SER B O 1
ATOM 2404 N N . LEU B 1 129 ? -1.217 -17.813 -1.172 1 97.71 129 LEU B N 1
ATOM 2405 C CA . LEU B 1 129 ? -2.24 -18.264 -0.236 1 97.71 129 LEU B CA 1
ATOM 2406 C C . LEU B 1 129 ? -2.676 -17.128 0.682 1 97.71 129 LEU B C 1
ATOM 2408 O O . LEU B 1 129 ? -3.859 -17.008 1.01 1 97.71 129 LEU B O 1
ATOM 2412 N N . LEU B 1 130 ? -1.739 -16.352 1.103 1 97.06 130 LEU B N 1
ATOM 2413 C CA . LEU B 1 130 ? -2.073 -15.184 1.911 1 97.06 130 LEU B CA 1
ATOM 2414 C C . LEU B 1 130 ? -2.925 -14.2 1.117 1 97.06 130 LEU B C 1
ATOM 2416 O O . LEU B 1 130 ? -3.855 -13.598 1.66 1 97.06 130 LEU B O 1
ATOM 2420 N N . LEU B 1 131 ? -2.563 -14.039 -0.138 1 97.93 131 LEU B N 1
ATOM 2421 C CA . LEU B 1 131 ? -3.366 -13.182 -1.004 1 97.93 131 LEU B CA 1
ATOM 2422 C C . LEU B 1 131 ? -4.814 -13.657 -1.046 1 97.93 131 LEU B C 1
ATOM 2424 O O . LEU B 1 131 ? -5.739 -12.853 -0.909 1 97.93 131 LEU B O 1
ATOM 2428 N N . GLU B 1 132 ? -5.017 -14.931 -1.192 1 97.62 132 GLU B N 1
ATOM 2429 C CA . GLU B 1 132 ? -6.364 -15.491 -1.251 1 97.62 132 GLU B CA 1
ATOM 2430 C C . GLU B 1 132 ? -7.094 -15.314 0.078 1 97.62 132 GLU B C 1
ATOM 2432 O O . GLU B 1 132 ? -8.18 -14.733 0.123 1 97.62 132 GLU B O 1
ATOM 2437 N N . LYS B 1 133 ? -6.44 -15.689 1.157 1 96.94 133 LYS B N 1
ATOM 2438 C CA . LYS B 1 133 ? -7.112 -15.835 2.444 1 96.94 133 LYS B CA 1
ATOM 2439 C C . LYS B 1 133 ? -7.262 -14.486 3.142 1 96.94 133 LYS B C 1
ATOM 2441 O O . LYS B 1 133 ? -8.162 -14.302 3.964 1 96.94 133 LYS B O 1
ATOM 2446 N N . LEU B 1 134 ? -6.436 -13.571 2.77 1 95.45 134 LEU B N 1
ATOM 2447 C CA . LEU B 1 134 ? -6.471 -12.311 3.505 1 95.45 134 LEU B CA 1
ATOM 2448 C C . LEU B 1 134 ? -7.009 -11.186 2.628 1 95.45 134 LEU B C 1
ATOM 2450 O O . LEU B 1 134 ? -7.89 -10.432 3.05 1 95.45 134 LEU B O 1
ATOM 2454 N N . VAL B 1 135 ? -6.55 -11.119 1.446 1 96.81 135 VAL B N 1
ATOM 2455 C CA . VAL B 1 135 ? -6.857 -9.933 0.653 1 96.81 135 VAL B CA 1
ATOM 2456 C C . VAL B 1 135 ? -8.081 -10.199 -0.221 1 96.81 135 VAL B C 1
ATOM 2458 O O . VAL B 1 135 ? -9.074 -9.471 -0.148 1 96.81 135 VAL B O 1
ATOM 2461 N N . ILE B 1 136 ? -8.055 -11.27 -0.974 1 97.59 136 ILE B N 1
ATOM 2462 C CA . ILE B 1 136 ? -9.108 -11.532 -1.949 1 97.59 136 ILE B CA 1
ATOM 2463 C C . ILE B 1 136 ? -10.433 -11.768 -1.227 1 97.59 136 ILE B C 1
ATOM 2465 O O . ILE B 1 136 ? -11.451 -11.165 -1.573 1 97.59 136 ILE B O 1
ATOM 2469 N N . ILE B 1 137 ? -10.445 -12.559 -0.233 1 95.75 137 ILE B N 1
ATOM 2470 C CA . ILE B 1 137 ? -11.672 -12.856 0.498 1 95.75 137 ILE B CA 1
ATOM 2471 C C . ILE B 1 137 ? -12.213 -11.58 1.139 1 95.75 137 ILE B C 1
ATOM 2473 O O . ILE B 1 137 ? -13.418 -11.321 1.101 1 95.75 137 ILE B O 1
ATOM 2477 N N . SER B 1 138 ? -11.317 -10.776 1.653 1 94.37 138 SER B N 1
ATOM 2478 C CA . SER B 1 138 ? -11.731 -9.519 2.268 1 94.37 138 SER B CA 1
ATOM 2479 C C . SER B 1 138 ? -12.286 -8.551 1.228 1 94.37 138 SER B C 1
ATOM 2481 O O . SER B 1 138 ? -13.306 -7.899 1.461 1 94.37 138 SER B O 1
ATOM 2483 N N . VAL B 1 139 ? -11.576 -8.454 0.145 1 95.28 139 VAL B N 1
ATOM 2484 C CA . VAL B 1 139 ? -11.968 -7.526 -0.911 1 95.28 139 VAL B CA 1
ATOM 2485 C C . VAL B 1 139 ? -13.354 -7.895 -1.436 1 95.28 139 VAL B C 1
ATOM 2487 O O . VAL B 1 139 ? -14.171 -7.016 -1.72 1 95.28 139 VAL B O 1
ATOM 2490 N N . LEU B 1 140 ? -13.701 -9.166 -1.506 1 93.67 140 LEU B N 1
ATOM 2491 C CA . LEU B 1 140 ? -14.978 -9.634 -2.034 1 93.67 140 LEU B CA 1
ATOM 2492 C C . LEU B 1 140 ? -16.103 -9.389 -1.034 1 93.67 140 LEU B C 1
ATOM 2494 O O . LEU B 1 140 ? -17.281 -9.427 -1.397 1 93.67 140 LEU B O 1
ATOM 2498 N N . ARG B 1 141 ? -15.734 -9.077 0.185 1 92.28 141 ARG B N 1
ATOM 2499 C CA . ARG B 1 141 ? -16.725 -8.812 1.223 1 92.28 141 ARG B CA 1
ATOM 2500 C C . ARG B 1 141 ? -16.9 -7.313 1.442 1 92.28 141 ARG B C 1
ATOM 2502 O O . ARG B 1 141 ? -17.786 -6.888 2.187 1 92.28 141 ARG B O 1
ATOM 2509 N N . LEU B 1 142 ? -16.049 -6.538 0.835 1 92.71 142 LEU B N 1
ATOM 2510 C CA . LEU B 1 142 ? -16.111 -5.09 0.999 1 92.71 142 LEU B CA 1
ATOM 2511 C C . LEU B 1 142 ? -17.194 -4.488 0.11 1 92.71 142 LEU B C 1
ATOM 2513 O O . LEU B 1 142 ? -17.367 -4.909 -1.036 1 92.71 142 LEU B O 1
ATOM 2517 N N . ARG B 1 143 ? -17.898 -3.537 0.711 1 92.74 143 ARG B N 1
ATOM 2518 C CA . ARG B 1 143 ? -18.926 -2.789 -0.005 1 92.74 143 ARG B CA 1
ATOM 2519 C C . ARG B 1 143 ? -18.731 -1.287 0.168 1 92.74 143 ARG B C 1
ATOM 2521 O O . ARG B 1 143 ? -18.186 -0.839 1.179 1 92.74 143 ARG B O 1
ATOM 2528 N N . LEU B 1 144 ? -19.062 -0.566 -0.81 1 90.27 144 LEU B N 1
ATOM 2529 C CA . LEU B 1 144 ? -18.993 0.891 -0.778 1 90.27 144 LEU B CA 1
ATOM 2530 C C . LEU B 1 144 ? -20.388 1.499 -0.684 1 90.27 144 LEU B C 1
ATOM 2532 O O . LEU B 1 144 ? -21.256 1.202 -1.508 1 90.27 144 LEU B O 1
ATOM 2536 N N . GLU B 1 145 ? -20.583 2.345 0.302 1 88.79 145 GLU B N 1
ATOM 2537 C CA . GLU B 1 145 ? -21.864 3.025 0.47 1 88.79 145 GLU B CA 1
ATOM 2538 C C . GLU B 1 145 ? -21.935 4.288 -0.384 1 88.79 145 GLU B C 1
ATOM 2540 O O . GLU B 1 145 ? -21.038 5.132 -0.328 1 88.79 145 GLU B O 1
ATOM 2545 N N . VAL B 1 146 ? -22.9 4.35 -1.21 1 79.22 146 VAL B N 1
ATOM 2546 C CA . VAL B 1 146 ? -23.123 5.529 -2.041 1 79.22 146 VAL B CA 1
ATOM 2547 C C . VAL B 1 146 ? -24.423 6.215 -1.626 1 79.22 146 VAL B C 1
ATOM 2549 O O . VAL B 1 146 ? -25.467 5.567 -1.517 1 79.22 146 VAL B O 1
ATOM 2552 N N . PRO B 1 147 ? -24.287 7.496 -1.173 1 70.95 147 PRO B N 1
ATOM 2553 C CA . PRO B 1 147 ? -25.54 8.164 -0.813 1 70.95 147 PRO B CA 1
ATOM 2554 C C . PRO B 1 147 ? -26.546 8.192 -1.961 1 70.95 147 PRO B C 1
ATOM 2556 O O . PRO B 1 147 ? -26.153 8.265 -3.129 1 70.95 147 PRO B O 1
ATOM 2559 N N . ARG B 1 148 ? -27.688 7.642 -1.915 1 60.39 148 ARG B N 1
ATOM 2560 C CA . ARG B 1 148 ? -28.737 7.591 -2.928 1 60.39 148 ARG B CA 1
ATOM 2561 C C . ARG B 1 148 ? -28.85 8.921 -3.665 1 60.39 148 ARG B C 1
ATOM 2563 O O . ARG B 1 148 ? -29.156 8.951 -4.859 1 60.39 148 ARG B O 1
ATOM 2570 N N . ASN B 1 149 ? -29.06 10.045 -3.025 1 53.78 149 ASN B N 1
ATOM 2571 C CA . ASN B 1 149 ? -29.43 11.263 -3.739 1 53.78 149 ASN B CA 1
ATOM 2572 C C . ASN B 1 149 ? -28.276 11.785 -4.591 1 53.78 149 ASN B C 1
ATOM 2574 O O . ASN B 1 149 ? -28.424 12.783 -5.299 1 53.78 149 ASN B O 1
ATOM 2578 N N . VAL B 1 150 ? -27.044 11.922 -4.141 1 48.74 150 VAL B N 1
ATOM 2579 C CA . VAL B 1 150 ? -26.046 12.639 -4.928 1 48.74 150 VAL B CA 1
ATOM 2580 C C . VAL B 1 150 ? -25.432 11.7 -5.963 1 48.74 150 VAL B C 1
ATOM 2582 O O . VAL B 1 150 ? -25.026 10.583 -5.634 1 48.74 150 VAL B O 1
ATOM 2585 N N . PRO B 1 151 ? -25.727 11.814 -7.287 1 41.87 151 PRO B N 1
ATOM 2586 C CA . PRO B 1 151 ? -25.256 10.998 -8.408 1 41.87 151 PRO B CA 1
ATOM 2587 C C . PRO B 1 151 ? -23.782 10.617 -8.282 1 41.87 151 PRO B C 1
ATOM 2589 O O . PRO B 1 151 ? -22.984 11.391 -7.747 1 41.87 151 PRO B O 1
ATOM 2592 N N . LEU B 1 152 ? -23.416 9.408 -8.32 1 42.88 152 LEU B N 1
ATOM 2593 C CA . LEU B 1 152 ? -22.057 8.878 -8.285 1 42.88 152 LEU B CA 1
ATOM 2594 C C . LEU B 1 152 ? -21.09 9.816 -8.999 1 42.88 152 LEU B C 1
ATOM 2596 O O . LEU B 1 152 ? -19.938 9.962 -8.581 1 42.88 152 LEU B O 1
ATOM 2600 N N . SER B 1 153 ? -21.462 10.442 -10.088 1 39.24 153 SER B N 1
ATOM 2601 C CA . SER B 1 153 ? -20.733 11.396 -10.917 1 39.24 153 SER B CA 1
ATOM 2602 C C . SER B 1 153 ? -20.357 12.643 -10.124 1 39.24 153 SER B C 1
ATOM 2604 O O . SER B 1 153 ? -19.317 13.255 -10.376 1 39.24 153 SER B O 1
ATOM 2606 N N . SER B 1 154 ? -21.175 13.23 -9.299 1 38.64 154 SER B N 1
ATOM 2607 C CA . SER B 1 154 ? -20.989 14.474 -8.559 1 38.64 154 SER B CA 1
ATOM 2608 C C . SER B 1 154 ? -19.998 14.293 -7.414 1 38.64 154 SER B C 1
ATOM 2610 O O . SER B 1 154 ? -19.494 15.274 -6.862 1 38.64 154 SER B O 1
ATOM 2612 N N . LEU B 1 155 ? -19.93 13.212 -6.783 1 38.61 155 LEU B N 1
ATOM 2613 C CA . LEU B 1 155 ? -18.97 13 -5.706 1 38.61 155 LEU B CA 1
ATOM 2614 C C . LEU B 1 155 ? -17.542 13.196 -6.205 1 38.61 155 LEU B C 1
ATOM 2616 O O . LEU B 1 155 ? -16.646 13.525 -5.424 1 38.61 155 LEU B O 1
ATOM 2620 N N . LEU B 1 156 ? -17.254 12.94 -7.416 1 36.01 156 LEU B N 1
ATOM 2621 C CA . LEU B 1 156 ? -15.964 13.367 -7.948 1 36.01 156 LEU B CA 1
ATOM 2622 C C . LEU B 1 156 ? -15.892 14.887 -8.046 1 36.01 156 LEU B C 1
ATOM 2624 O O . LEU B 1 156 ? -14.828 15.477 -7.846 1 36.01 156 LEU B O 1
ATOM 2628 N N . PHE B 1 157 ? -16.948 15.715 -8.443 1 33.67 157 PHE B N 1
ATOM 2629 C CA . PHE B 1 157 ? -16.958 17.143 -8.736 1 33.67 157 PHE B CA 1
ATOM 2630 C C . PHE B 1 157 ? -17.269 17.951 -7.482 1 33.67 157 PHE B C 1
ATOM 2632 O O . PHE B 1 157 ? -16.976 19.147 -7.419 1 33.67 157 PHE B O 1
ATOM 2639 N N . THR B 1 158 ? -18.083 17.593 -6.547 1 33.8 158 THR B N 1
ATOM 2640 C CA . THR B 1 158 ? -18.469 18.55 -5.515 1 33.8 158 THR B CA 1
ATOM 2641 C C . THR B 1 158 ? -17.274 18.907 -4.636 1 33.8 158 THR B C 1
ATOM 2643 O O . THR B 1 158 ? -17.316 19.89 -3.892 1 33.8 158 THR B O 1
ATOM 2646 N N . THR B 1 159 ? -16.309 18.056 -4.465 1 30.32 159 THR B N 1
ATOM 2647 C CA . THR B 1 159 ? -15.208 18.624 -3.695 1 30.32 159 THR B CA 1
ATOM 2648 C C . THR B 1 159 ? -14.469 19.683 -4.508 1 30.32 159 THR B C 1
ATOM 2650 O O . THR B 1 159 ? -13.556 20.338 -4 1 30.32 159 THR B O 1
ATOM 2653 N N . LEU B 1 160 ? -14.746 19.836 -5.846 1 27.5 160 LEU B N 1
ATOM 2654 C CA . LEU B 1 160 ? -14.143 20.975 -6.528 1 27.5 160 LEU B CA 1
ATOM 2655 C C . LEU B 1 160 ? -15.015 22.218 -6.384 1 27.5 160 LEU B C 1
ATOM 2657 O O . LEU B 1 160 ? -14.63 23.306 -6.821 1 27.5 160 LEU B O 1
ATOM 2661 N N . GLY B 1 161 ? -16.31 22.109 -6.074 1 26.66 161 GLY B N 1
ATOM 2662 C CA . GLY B 1 161 ? -17.02 23.37 -5.928 1 26.66 161 GLY B CA 1
ATOM 2663 C C . GLY B 1 161 ? -16.998 23.905 -4.508 1 26.66 161 GLY B C 1
ATOM 2664 O O . GLY B 1 161 ? -16.918 23.135 -3.55 1 26.66 161 GLY B O 1
#

Foldseek 3Di:
DWDWDADDLVVLLQLQLVVQVVVQQQVQLVVCCVPVVDPVSGGDDDPVSSNLRSVLLVVLLVLCVVPVVPDDLQVSLVVSLVVNQVSQQVSQVVCVVVVRRPAFQPVPPCDDVRRDHCVCSVVSSVVSSCSVPPPSVVSRVDIDTDDVPDPPVCVVVVVVD/DWDWDADDLVVLLQLQLVVQVVVQQQVQLVVCCVPVVDPVSGGDDDPVSSNLRSVLLSVLLVLCVVPVVPDDLQVSLVVSLVVNQVSQQVSQVVCVVVVRRPAFQPVPPCDDVRRDHCVCSVVSSVVSSCSVPPPSVVSRVDIDTDDVPDPPVCVVPVVVD

Organism: Salvator merianae (NCBI:txid96440)

Radius of gyration: 21.18 Å; Cα contacts (8 Å, |Δi|>4): 427; chains: 2; bounding box: 54×54×42 Å

pLDDT: mean 89.71, std 16.66, range [26.64, 98.67]

Sequence (322 aa):
MATAHPLSLLCRWYIYAIHGYFSEVMFTATWTFIVDRDWKFQGVTSIWALFIYGTAGLVVEGLYMLLRAHLSLLTRGTIYTLFIYLWEFSTGYVLHRFGACPWDYSGFRFNFMGLITFEYCPFWFVGSLLLEKLVIISVLRLRLEVPRNVPLSSLLFTTLGMATAHPLSLLCRWYIYAIHGYFSEVMFTATWTFIVDRDWKFQGVTSIWALFIYGTAGLVVEGLYMLLRAHLSLLTRGTIYTLFIYLWEFSTGYVLHRFGACPWDYSGFRFNFMGLITFEYCPFWFVGSLLLEKLVIISVLRLRLEVPRNVPLSSLLFTTLG

Nearest PDB structures (foldseek):
  8dcs-assembly1_R  TM=2.396E-01  e=7.902E+00  Meleagris gallopavo
  8dcs-assembly1_R  TM=2.396E-01  e=6.119E+00  Meleagris gallopavo